Protein AF-A0A0N8PQB4-F1 (afdb_monomer_lite)

Radius of gyration: 30.25 Å; chains: 1; bounding box: 67×31×84 Å

Sequence (189 aa):
NDGYWRLDDNVPVALFSSLNAKTYTRSPFTLPADAFDALPLGAHTLSFGANDANGNAWVQTWKFRKLNTGSGAVPIAFDRRKIFDATTPGGANFKHPTTLQVGPDGKLYAGQQDFFGKGGYIHVLTLDDKHSVTNVQVLNTIFNTPNVNTDGTAAPTVKGRHLIGLDFDPASTPQRPIMWVVHSDPRFC

Secondary structure (DSSP, 8-state):
-EEEEEETTSPPEES-S----S----PPP---HHHHHTSPSEEEEEEEEEE-TTS-EEEEEEEEEE--TT-S-------------TTSTT-TT--SEEEEEE-TTS-EEEEE--TTS----EEEEEE-TT--EEEEEEE-HHHH--EE-TTS-EETT---PPEEEEEE-TT-BTTB--EEEEE--TT--

pLDDT: mean 87.06, std 11.8, range [52.09, 98.12]

Organism: NCBI:txid186479

Structure (mmCIF, N/CA/C/O backbone):
data_AF-A0A0N8PQB4-F1
#
_entry.id   AF-A0A0N8PQB4-F1
#
loop_
_atom_site.group_PDB
_atom_site.id
_atom_site.type_symbol
_atom_site.label_atom_id
_atom_site.label_alt_id
_atom_site.label_comp_id
_atom_site.label_asym_id
_atom_site.label_entity_id
_atom_site.label_seq_id
_atom_site.pdbx_PDB_ins_code
_atom_site.Cartn_x
_atom_site.Cartn_y
_atom_site.Cartn_z
_atom_site.occupancy
_atom_site.B_iso_or_equiv
_atom_site.auth_seq_id
_atom_site.auth_comp_id
_atom_site.auth_asym_id
_atom_site.auth_atom_id
_atom_site.pdbx_PDB_model_num
ATOM 1 N N . ASN A 1 1 ? 42.027 4.863 -38.779 1.00 59.62 1 ASN A N 1
ATOM 2 C CA . ASN A 1 1 ? 40.805 5.682 -38.636 1.00 59.62 1 ASN A CA 1
ATOM 3 C C . ASN A 1 1 ? 39.688 4.722 -38.368 1.00 59.62 1 ASN A C 1
ATOM 5 O O . ASN A 1 1 ? 39.169 4.117 -39.305 1.00 59.62 1 ASN A O 1
ATOM 9 N N . ASP A 1 2 ? 39.399 4.517 -37.094 1.00 73.19 2 ASP A N 1
ATOM 10 C CA . ASP A 1 2 ? 38.704 3.308 -36.684 1.00 73.19 2 ASP A CA 1
ATOM 11 C C . ASP A 1 2 ? 37.408 3.737 -36.008 1.00 73.19 2 ASP A C 1
ATOM 13 O O . ASP A 1 2 ? 37.403 4.434 -34.990 1.00 73.19 2 ASP A O 1
ATOM 17 N N .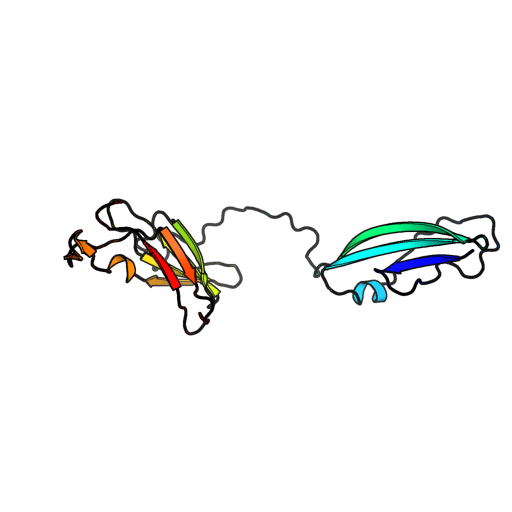 GLY A 1 3 ? 36.298 3.389 -36.659 1.00 84.88 3 GLY A N 1
ATOM 18 C CA . GLY A 1 3 ? 34.975 3.509 -36.070 1.00 84.88 3 GLY A CA 1
ATOM 19 C C . GLY A 1 3 ? 34.794 2.430 -35.010 1.00 84.88 3 GLY A C 1
ATOM 20 O O . GLY A 1 3 ? 35.243 1.299 -35.197 1.00 84.88 3 GLY A O 1
ATOM 21 N N . TYR A 1 4 ? 34.116 2.758 -33.919 1.00 87.88 4 TYR A N 1
ATOM 22 C CA . TYR A 1 4 ? 33.833 1.839 -32.825 1.00 87.88 4 TYR A CA 1
ATOM 23 C C . TYR A 1 4 ? 32.409 2.003 -32.301 1.00 87.88 4 TYR A C 1
ATOM 25 O O . TYR A 1 4 ? 31.775 3.044 -32.483 1.00 87.88 4 TYR A O 1
ATOM 33 N N . TRP A 1 5 ? 31.931 0.978 -31.603 1.00 91.88 5 TRP A N 1
ATOM 34 C CA . TRP A 1 5 ? 30.740 1.040 -30.768 1.00 91.88 5 TRP A CA 1
ATOM 35 C C . TRP A 1 5 ? 31.058 0.554 -29.354 1.00 91.88 5 TRP A C 1
ATOM 37 O O . TRP A 1 5 ? 32.028 -0.173 -29.139 1.00 91.88 5 TRP A O 1
ATOM 47 N N . ARG A 1 6 ? 30.257 0.968 -28.375 1.00 92.25 6 ARG A N 1
ATOM 48 C CA . ARG A 1 6 ? 30.312 0.447 -27.006 1.00 92.25 6 ARG A CA 1
ATOM 49 C C . ARG A 1 6 ? 28.971 0.595 -26.305 1.00 92.25 6 ARG A C 1
ATOM 51 O O . ARG A 1 6 ? 28.197 1.497 -26.626 1.00 92.25 6 ARG A O 1
ATOM 58 N N . LEU A 1 7 ? 28.736 -0.280 -25.337 1.00 94.38 7 LEU A N 1
ATOM 59 C CA . LEU A 1 7 ? 27.680 -0.125 -24.344 1.00 94.38 7 LEU A CA 1
ATOM 60 C C . LEU A 1 7 ? 28.289 0.456 -23.073 1.00 94.38 7 LEU A C 1
ATOM 62 O O . LEU A 1 7 ? 29.346 -0.008 -22.645 1.00 94.38 7 LEU A O 1
ATOM 66 N N . ASP A 1 8 ? 27.632 1.450 -22.487 1.00 92.94 8 ASP A N 1
ATOM 67 C CA . ASP A 1 8 ? 28.133 2.180 -21.325 1.00 92.94 8 ASP A CA 1
ATOM 68 C C . ASP A 1 8 ? 29.571 2.691 -21.570 1.00 92.94 8 ASP A C 1
ATOM 70 O O . ASP A 1 8 ? 29.919 3.111 -22.682 1.00 92.94 8 ASP A O 1
ATOM 74 N N . ASP A 1 9 ? 30.421 2.651 -20.547 1.00 89.50 9 ASP A N 1
ATOM 75 C CA . ASP A 1 9 ? 31.842 2.997 -20.650 1.00 89.50 9 ASP A CA 1
ATOM 76 C C . ASP A 1 9 ? 32.740 1.758 -20.822 1.00 89.50 9 ASP A C 1
ATOM 78 O O . ASP A 1 9 ? 33.924 1.781 -20.483 1.00 89.50 9 ASP A O 1
ATOM 82 N N . ASN A 1 10 ? 32.192 0.669 -21.377 1.00 90.00 10 ASN A N 1
ATOM 83 C CA . ASN A 1 10 ? 32.965 -0.538 -21.669 1.00 90.00 10 ASN A CA 1
ATOM 84 C C . ASN A 1 10 ? 34.013 -0.304 -22.769 1.00 90.00 10 ASN A C 1
ATOM 86 O O . ASN A 1 10 ? 33.981 0.680 -23.518 1.00 90.00 10 ASN A O 1
ATOM 90 N N . VAL A 1 11 ? 34.944 -1.257 -22.884 1.00 89.44 11 VAL A N 1
ATOM 91 C CA . VAL A 1 11 ? 35.995 -1.246 -23.909 1.00 89.44 11 VAL A CA 1
ATOM 92 C C . VAL A 1 11 ? 35.362 -1.145 -25.308 1.00 89.44 11 VAL A C 1
ATOM 94 O O . VAL A 1 11 ? 34.513 -1.973 -25.645 1.00 89.44 11 VAL A O 1
ATOM 97 N N . PRO A 1 12 ? 35.755 -0.152 -26.131 1.00 88.31 12 PRO A N 1
ATOM 98 C CA . PRO A 1 12 ? 35.253 -0.002 -27.491 1.00 88.31 12 PRO A CA 1
ATOM 99 C C . PRO A 1 12 ? 35.498 -1.227 -28.371 1.00 88.31 12 PRO A C 1
ATOM 101 O O . PRO A 1 12 ? 36.602 -1.767 -28.408 1.00 88.31 12 PRO A O 1
ATOM 104 N N . VAL A 1 13 ? 34.483 -1.611 -29.141 1.00 88.56 13 VAL A N 1
ATOM 105 C CA . VAL A 1 13 ? 34.553 -2.681 -30.138 1.00 88.56 13 VAL A CA 1
ATOM 106 C C . VAL A 1 13 ? 34.622 -2.053 -31.526 1.00 88.56 13 VAL A C 1
ATOM 108 O O . VAL A 1 13 ? 33.794 -1.210 -31.876 1.00 88.56 13 VAL A O 1
ATOM 111 N N . ALA A 1 14 ? 35.608 -2.453 -32.329 1.00 85.69 14 ALA A N 1
ATOM 112 C CA . ALA A 1 14 ? 35.785 -1.925 -33.679 1.00 85.69 14 ALA A CA 1
ATOM 113 C C . ALA A 1 14 ? 34.571 -2.256 -34.569 1.00 85.69 14 ALA A C 1
ATOM 115 O O . ALA A 1 14 ? 34.134 -3.402 -34.643 1.00 85.69 14 ALA A O 1
ATOM 116 N N . LEU A 1 15 ? 34.038 -1.247 -35.263 1.00 77.69 15 LEU A N 1
ATOM 117 C CA . LEU A 1 15 ? 32.972 -1.412 -36.260 1.00 77.69 15 LEU A CA 1
ATOM 118 C C . LEU A 1 15 ? 33.518 -1.926 -37.591 1.00 77.69 15 LEU A C 1
ATOM 120 O O . LEU A 1 15 ? 32.834 -2.659 -38.300 1.00 77.69 15 LEU A O 1
ATOM 124 N N . PHE A 1 16 ? 34.743 -1.529 -37.932 1.00 72.06 16 PHE A N 1
ATOM 125 C CA . PHE A 1 16 ? 35.412 -1.897 -39.173 1.00 72.06 16 PHE A CA 1
ATOM 126 C C . PHE A 1 16 ? 36.895 -2.129 -38.890 1.00 72.06 16 PHE A C 1
ATOM 128 O O . PHE A 1 16 ? 37.524 -1.327 -38.203 1.00 72.06 16 PHE A O 1
ATOM 135 N N . SER A 1 17 ? 37.470 -3.190 -39.452 1.00 57.69 17 SER A N 1
ATOM 136 C CA . SER A 1 17 ? 38.920 -3.380 -39.514 1.00 57.69 17 SER A CA 1
ATOM 137 C C . SER A 1 17 ? 39.439 -2.835 -40.847 1.00 57.69 17 SER A C 1
ATOM 139 O O . SER A 1 17 ? 38.934 -3.224 -41.901 1.00 57.69 17 SER A O 1
ATOM 141 N N . SER A 1 18 ? 40.447 -1.955 -40.818 1.00 54.59 18 SER A N 1
ATOM 142 C CA . SER A 1 18 ? 41.148 -1.407 -42.000 1.00 54.59 18 SER A CA 1
ATOM 143 C C . SER A 1 18 ? 40.253 -0.694 -43.033 1.00 54.59 18 SER A C 1
ATOM 145 O O . SER A 1 18 ? 39.960 -1.214 -44.111 1.00 54.59 18 SER A O 1
ATOM 147 N N . LEU A 1 19 ? 39.831 0.536 -42.724 1.00 55.50 19 LEU A N 1
ATOM 148 C CA . LEU A 1 19 ? 39.027 1.360 -43.631 1.00 55.50 19 LEU A CA 1
ATOM 149 C C . LEU A 1 19 ? 39.897 1.974 -44.753 1.00 55.50 19 LEU A C 1
ATOM 151 O O . LEU A 1 19 ? 40.411 3.079 -44.613 1.00 55.50 19 LEU A O 1
ATOM 155 N N . ASN A 1 20 ? 40.055 1.271 -45.880 1.00 54.66 20 ASN A N 1
ATOM 156 C CA . ASN A 1 20 ? 40.788 1.787 -47.053 1.00 54.66 20 ASN A CA 1
ATOM 157 C C . ASN A 1 20 ? 39.877 2.389 -48.145 1.00 54.66 20 ASN A C 1
ATOM 159 O O . ASN A 1 20 ? 40.371 2.916 -49.140 1.00 54.66 20 ASN A O 1
ATOM 163 N N . ALA A 1 21 ? 38.550 2.313 -47.997 1.00 52.09 21 ALA A N 1
ATOM 164 C CA . ALA A 1 21 ? 37.605 2.728 -49.033 1.00 52.09 21 ALA A CA 1
ATOM 165 C C . ALA A 1 21 ? 36.951 4.086 -48.724 1.00 52.09 21 ALA A C 1
ATOM 167 O O . ALA A 1 21 ? 36.384 4.290 -47.654 1.00 52.09 21 ALA A O 1
ATOM 168 N N . LYS A 1 22 ? 36.954 4.991 -49.715 1.00 52.62 22 LYS A N 1
ATOM 169 C CA . LYS A 1 22 ? 36.237 6.285 -49.708 1.00 52.62 22 LYS A CA 1
ATOM 170 C C . LYS A 1 22 ? 34.709 6.152 -49.861 1.00 52.62 22 LYS A C 1
ATOM 172 O O . LYS A 1 22 ? 34.033 7.157 -50.068 1.00 52.62 22 LYS A O 1
ATOM 177 N N . THR A 1 23 ? 34.152 4.943 -49.798 1.00 54.41 23 THR A N 1
ATOM 178 C CA . THR A 1 23 ? 32.739 4.689 -50.107 1.00 54.41 23 THR A CA 1
ATOM 179 C C . THR A 1 23 ? 32.098 3.865 -49.000 1.00 54.41 23 THR A C 1
ATOM 181 O O . THR A 1 23 ? 32.516 2.744 -48.721 1.00 54.41 23 THR A O 1
ATOM 184 N N . TYR A 1 24 ? 31.074 4.437 -48.369 1.00 56.91 24 TYR A N 1
ATOM 185 C CA . TYR A 1 24 ? 30.286 3.790 -47.327 1.00 56.91 24 TYR A CA 1
ATOM 186 C C . TYR A 1 24 ? 29.034 3.167 -47.949 1.00 56.91 24 TYR A C 1
ATOM 188 O O . TYR A 1 24 ? 28.228 3.870 -48.559 1.00 56.91 24 TYR A O 1
ATOM 196 N N . THR A 1 25 ? 28.853 1.857 -47.781 1.00 57.91 25 THR A N 1
ATOM 197 C CA . THR A 1 25 ? 27.575 1.204 -48.091 1.00 57.91 25 THR A CA 1
ATOM 198 C C . THR A 1 25 ? 26.725 1.243 -46.829 1.00 57.91 25 THR A C 1
ATOM 200 O O . THR A 1 25 ? 27.151 0.753 -45.784 1.00 57.91 25 THR A O 1
ATOM 203 N N . ARG A 1 26 ? 25.534 1.847 -46.903 1.00 59.91 26 ARG A N 1
ATOM 204 C CA . ARG A 1 26 ? 24.617 1.973 -45.764 1.00 59.91 26 ARG A CA 1
ATOM 205 C C . ARG A 1 26 ? 24.031 0.608 -45.397 1.00 59.91 26 ARG A C 1
ATOM 207 O O . ARG A 1 26 ? 22.938 0.268 -45.837 1.00 59.91 26 ARG A O 1
ATOM 214 N N . SER A 1 27 ? 24.750 -0.152 -44.578 1.00 67.50 27 SER A N 1
ATOM 215 C CA . SER A 1 27 ? 24.223 -1.340 -43.908 1.00 67.50 27 SER A CA 1
ATOM 216 C C . SER A 1 27 ? 23.762 -0.965 -42.498 1.00 67.50 27 SER A C 1
ATOM 218 O O . SER A 1 27 ? 24.491 -0.254 -41.803 1.00 67.50 27 SER A O 1
ATOM 220 N N . PRO A 1 28 ? 22.578 -1.413 -42.045 1.00 70.69 28 PRO A N 1
ATOM 221 C CA . PRO A 1 28 ? 22.200 -1.260 -40.648 1.00 70.69 28 PRO A CA 1
ATOM 222 C C . PRO A 1 28 ? 23.188 -2.028 -39.760 1.00 70.69 28 PRO A C 1
ATOM 224 O O . PRO A 1 28 ? 23.494 -3.194 -40.012 1.00 70.69 28 PRO A O 1
ATOM 227 N N . PHE A 1 29 ? 23.698 -1.366 -38.722 1.00 76.69 29 PHE A N 1
ATOM 228 C CA . PHE A 1 29 ? 24.406 -2.035 -37.636 1.00 76.69 29 PHE A CA 1
ATOM 229 C C . PHE A 1 29 ? 23.389 -2.776 -36.762 1.00 76.69 29 PHE A C 1
ATOM 231 O O . PHE A 1 29 ? 22.355 -2.208 -36.407 1.00 76.69 29 PHE A O 1
ATOM 238 N N . THR A 1 30 ? 23.694 -4.022 -36.403 1.00 81.19 30 THR A N 1
ATOM 239 C CA . THR A 1 30 ? 22.898 -4.809 -35.453 1.00 81.19 30 THR A CA 1
ATOM 240 C C . THR A 1 30 ? 23.732 -5.042 -34.202 1.00 81.19 30 THR A C 1
ATOM 242 O O . THR A 1 30 ? 24.832 -5.582 -34.291 1.00 81.19 30 THR A O 1
ATOM 245 N N . LEU A 1 31 ? 23.210 -4.628 -33.047 1.00 83.38 31 LEU A N 1
ATOM 246 C CA . LEU A 1 31 ? 23.822 -4.924 -31.755 1.00 83.38 31 LEU A CA 1
ATOM 247 C C . LEU A 1 31 ? 23.768 -6.446 -31.511 1.00 83.38 31 LEU A C 1
ATOM 249 O O . LEU A 1 31 ? 22.678 -7.012 -31.635 1.00 83.38 31 LEU A O 1
ATOM 253 N N . PRO A 1 32 ? 24.887 -7.109 -31.167 1.00 88.56 32 PRO A N 1
ATOM 254 C CA . PRO A 1 32 ? 24.872 -8.528 -30.822 1.00 88.56 32 PRO A CA 1
ATOM 255 C C . PRO A 1 32 ? 23.896 -8.826 -29.672 1.00 88.56 32 PRO A C 1
ATOM 257 O O . PRO A 1 32 ? 23.844 -8.089 -28.683 1.00 88.56 32 PRO A O 1
ATOM 260 N N . ALA A 1 33 ? 23.089 -9.881 -29.822 1.00 84.62 33 ALA A N 1
ATOM 261 C CA . ALA A 1 33 ? 22.033 -10.220 -28.865 1.00 84.62 33 ALA A CA 1
ATOM 262 C C . ALA A 1 33 ? 22.600 -10.556 -27.479 1.00 84.62 33 ALA A C 1
ATOM 264 O O . ALA A 1 33 ? 22.096 -10.074 -26.472 1.00 84.62 33 ALA A O 1
ATOM 265 N N . ASP A 1 34 ? 23.711 -11.286 -27.440 1.00 88.38 34 ASP A N 1
ATOM 266 C CA . ASP A 1 34 ? 24.474 -11.607 -26.234 1.00 88.38 34 ASP A CA 1
ATOM 267 C C . ASP A 1 34 ? 24.960 -10.354 -25.489 1.00 88.38 34 ASP A C 1
ATOM 269 O O . ASP A 1 34 ? 24.846 -10.279 -24.265 1.00 88.38 34 ASP A O 1
ATOM 273 N N . ALA A 1 35 ? 25.432 -9.337 -26.215 1.00 89.31 35 ALA A N 1
ATOM 274 C CA . ALA A 1 35 ? 25.856 -8.069 -25.624 1.00 89.31 35 ALA A CA 1
ATOM 275 C C . ALA A 1 35 ? 24.684 -7.308 -24.980 1.00 89.31 35 ALA A C 1
ATOM 277 O O . ALA A 1 35 ? 24.850 -6.701 -23.922 1.00 89.31 35 ALA A O 1
ATOM 278 N N . PHE A 1 36 ? 23.493 -7.349 -25.586 1.00 86.94 36 PHE A N 1
ATOM 279 C CA . PHE A 1 36 ? 22.285 -6.761 -25.001 1.00 86.94 36 PHE A CA 1
ATOM 280 C C . PHE A 1 36 ? 21.766 -7.582 -23.810 1.00 86.94 36 PHE A C 1
ATOM 282 O O . PHE A 1 36 ? 21.396 -7.026 -22.770 1.00 86.94 36 PHE A O 1
ATOM 289 N N . ASP A 1 37 ? 21.764 -8.908 -23.930 1.00 86.69 37 ASP A N 1
ATOM 290 C CA . ASP A 1 37 ? 21.253 -9.839 -22.924 1.00 86.69 37 ASP A CA 1
ATOM 291 C C . ASP A 1 37 ? 22.105 -9.853 -21.652 1.00 86.69 37 ASP A C 1
ATOM 293 O O . ASP A 1 37 ? 21.550 -9.976 -20.559 1.00 86.69 37 ASP A O 1
ATOM 297 N N . ALA A 1 38 ? 23.410 -9.603 -21.765 1.00 90.25 38 ALA A N 1
ATOM 298 C CA . ALA A 1 38 ? 24.322 -9.495 -20.629 1.00 90.25 38 ALA A CA 1
ATOM 299 C C . ALA A 1 38 ? 24.112 -8.239 -19.756 1.00 90.25 38 ALA A C 1
ATOM 301 O O . ALA A 1 38 ? 24.582 -8.206 -18.618 1.00 90.25 38 ALA A O 1
ATOM 302 N N . LEU A 1 39 ? 23.419 -7.202 -20.245 1.00 91.38 39 LEU A N 1
ATOM 303 C CA . LEU A 1 39 ? 23.189 -5.983 -19.460 1.00 91.38 39 LEU A CA 1
ATOM 304 C C . LEU A 1 39 ? 22.244 -6.238 -18.267 1.00 91.38 39 LEU A C 1
ATOM 306 O O . LEU A 1 39 ? 21.239 -6.939 -18.429 1.00 91.38 39 LEU A O 1
ATOM 310 N N . PRO A 1 40 ? 22.484 -5.639 -17.087 1.00 91.75 40 PRO A N 1
ATOM 311 C CA . PRO A 1 40 ? 21.496 -5.629 -16.012 1.00 91.75 40 PRO A CA 1
ATOM 312 C C . PRO A 1 40 ? 20.242 -4.826 -16.408 1.00 91.75 40 PRO A C 1
ATOM 314 O O . PRO A 1 40 ? 20.212 -4.128 -17.418 1.00 91.75 40 PRO A O 1
ATOM 317 N N . LEU A 1 41 ? 19.169 -4.923 -15.620 1.00 88.44 41 LEU A N 1
ATOM 318 C CA . LEU A 1 41 ? 18.024 -4.019 -15.777 1.00 88.44 41 LEU A CA 1
ATOM 319 C C . LEU A 1 41 ? 18.429 -2.604 -15.357 1.00 88.44 41 LEU A C 1
ATOM 321 O O . LEU A 1 41 ? 19.099 -2.432 -14.339 1.00 88.44 41 LEU A O 1
ATOM 325 N N . GLY A 1 42 ? 17.965 -1.588 -16.082 1.00 88.12 42 GLY A N 1
ATOM 326 C CA . GLY A 1 42 ? 18.267 -0.202 -15.738 1.00 88.12 42 GLY A CA 1
ATOM 327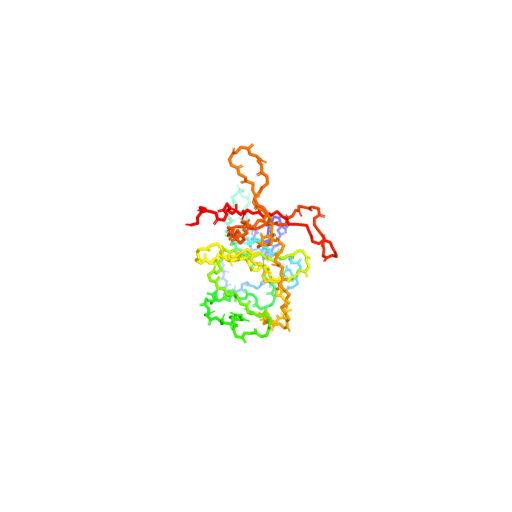 C C . GLY A 1 42 ? 18.624 0.665 -16.931 1.00 88.12 42 GLY A C 1
ATOM 328 O O . GLY A 1 42 ? 18.250 0.374 -18.063 1.00 88.12 42 GLY A O 1
ATOM 329 N N . ALA A 1 43 ? 19.263 1.799 -16.652 1.00 92.25 43 ALA A N 1
ATOM 330 C CA . ALA A 1 43 ? 19.669 2.768 -17.662 1.00 92.25 43 ALA A CA 1
ATOM 331 C C . ALA A 1 43 ? 21.056 2.437 -18.208 1.00 92.25 43 ALA A C 1
ATOM 333 O O . ALA A 1 43 ? 21.969 2.183 -17.432 1.00 92.25 43 ALA A O 1
ATOM 334 N N . HIS A 1 44 ? 21.185 2.519 -19.528 1.00 94.81 44 HIS A N 1
ATOM 335 C CA . HIS A 1 44 ? 22.401 2.222 -20.269 1.00 94.81 44 HIS A CA 1
ATOM 336 C C . HIS A 1 44 ? 22.619 3.242 -21.382 1.00 94.81 44 HIS A C 1
ATOM 338 O O . HIS A 1 44 ? 21.694 3.959 -21.795 1.00 94.81 44 HIS A O 1
ATOM 344 N N . THR A 1 45 ? 23.838 3.286 -21.902 1.00 95.81 45 THR A N 1
ATOM 345 C CA . THR A 1 45 ? 24.170 4.026 -23.115 1.00 95.81 45 THR A CA 1
ATOM 346 C C . THR A 1 45 ? 24.659 3.105 -24.219 1.00 95.81 45 THR A C 1
ATOM 348 O O . THR A 1 45 ? 25.305 2.093 -23.982 1.00 95.81 45 THR A O 1
ATOM 351 N N . LEU A 1 46 ? 24.338 3.463 -25.458 1.00 94.31 46 LEU A N 1
ATOM 352 C CA . LEU A 1 46 ? 24.958 2.922 -26.658 1.00 94.31 46 LEU A CA 1
ATOM 353 C C . LEU A 1 46 ? 25.680 4.074 -27.344 1.00 94.31 46 LEU A C 1
ATOM 355 O O . LEU A 1 46 ? 25.047 5.062 -27.726 1.00 94.31 46 LEU A O 1
ATOM 359 N N . SER A 1 47 ? 26.992 3.953 -27.491 1.00 93.81 47 SER A N 1
ATOM 360 C CA . SER A 1 47 ? 27.830 4.972 -28.111 1.00 93.81 47 SER A CA 1
ATOM 361 C C . SER A 1 47 ? 28.462 4.443 -29.384 1.00 93.81 47 SER A C 1
ATOM 363 O O . SER A 1 47 ? 28.952 3.317 -29.417 1.00 93.81 47 SER A O 1
ATOM 365 N N . PHE A 1 48 ? 28.492 5.285 -30.408 1.00 91.12 48 PHE A N 1
ATOM 366 C CA . PHE A 1 48 ? 29.268 5.082 -31.623 1.00 91.12 48 PHE A CA 1
ATOM 367 C C . PHE A 1 48 ? 30.263 6.217 -31.729 1.00 91.12 48 PHE A C 1
ATOM 369 O O . PHE A 1 48 ? 29.902 7.369 -31.496 1.00 91.12 48 PHE A O 1
ATOM 376 N N . GLY A 1 49 ? 31.497 5.909 -32.092 1.00 89.12 49 GLY A N 1
ATOM 377 C CA . GLY A 1 49 ? 32.503 6.934 -32.283 1.00 89.12 49 GLY A CA 1
ATOM 378 C C . GLY A 1 49 ? 33.489 6.599 -33.380 1.00 89.12 49 GLY A C 1
ATOM 379 O O . GLY A 1 49 ? 33.510 5.492 -33.912 1.00 89.12 49 GLY A O 1
ATOM 380 N N . ALA A 1 50 ? 34.292 7.589 -33.737 1.00 87.19 50 ALA A N 1
ATOM 381 C CA . ALA A 1 50 ? 35.384 7.448 -34.680 1.00 87.19 50 ALA A CA 1
ATOM 382 C C . ALA A 1 50 ? 36.547 8.327 -34.233 1.00 87.19 50 ALA A C 1
ATOM 384 O O . ALA A 1 50 ? 36.333 9.469 -33.823 1.00 87.19 50 ALA A O 1
ATOM 385 N N . ASN A 1 51 ? 37.757 7.787 -34.356 1.00 85.12 51 ASN A N 1
ATOM 386 C CA . ASN A 1 51 ? 38.999 8.509 -34.109 1.00 85.12 51 ASN A CA 1
ATOM 387 C C . ASN A 1 51 ? 39.819 8.567 -35.402 1.00 85.12 51 ASN A C 1
ATOM 389 O O . ASN A 1 51 ? 39.879 7.575 -36.146 1.00 85.12 51 ASN A O 1
ATOM 393 N N . ASP A 1 52 ? 40.472 9.699 -35.656 1.00 81.19 52 ASP A N 1
ATOM 394 C CA . ASP A 1 52 ? 41.455 9.824 -36.730 1.00 81.19 52 ASP A CA 1
ATOM 395 C C . ASP A 1 52 ? 42.906 9.814 -36.219 1.00 81.19 52 ASP A C 1
ATOM 397 O O . ASP A 1 52 ? 43.178 9.955 -35.026 1.00 81.19 52 ASP A O 1
ATOM 401 N N . ALA A 1 53 ? 43.857 9.615 -37.134 1.00 81.75 53 ALA A N 1
ATOM 402 C CA . ALA A 1 53 ? 45.288 9.600 -36.815 1.00 81.75 53 ALA A CA 1
ATOM 403 C C . ALA A 1 53 ? 45.844 10.966 -36.362 1.00 81.75 53 ALA A C 1
ATOM 405 O O . ALA A 1 53 ? 46.959 11.029 -35.853 1.00 81.75 53 ALA A O 1
ATOM 406 N N . ASN A 1 54 ? 45.076 12.045 -36.539 1.00 85.00 54 ASN A N 1
ATOM 407 C CA . ASN A 1 54 ? 45.447 13.399 -36.138 1.00 85.00 54 ASN A CA 1
ATOM 408 C C . ASN A 1 54 ? 44.917 13.751 -34.736 1.00 85.00 54 ASN A C 1
ATOM 410 O O . ASN A 1 54 ? 45.096 14.879 -34.284 1.00 85.00 54 ASN A O 1
ATOM 414 N N . GLY A 1 55 ? 44.272 12.801 -34.048 1.00 83.44 55 GLY A N 1
ATOM 415 C CA . GLY A 1 55 ? 43.739 12.981 -32.700 1.00 83.44 55 GLY A CA 1
ATOM 416 C C . GLY A 1 55 ? 42.332 13.580 -32.645 1.00 83.44 55 GLY A C 1
ATOM 417 O O . GLY A 1 55 ? 41.857 13.887 -31.553 1.00 83.44 55 GLY A O 1
ATOM 418 N N . ASN A 1 56 ? 41.641 13.732 -33.778 1.00 86.00 56 ASN A N 1
ATOM 419 C CA . ASN A 1 56 ? 40.241 14.146 -33.776 1.00 86.00 56 ASN A CA 1
ATOM 420 C C . ASN A 1 56 ? 39.339 12.965 -33.408 1.00 86.00 56 ASN A C 1
ATOM 422 O O . ASN A 1 56 ? 39.556 11.835 -33.855 1.00 86.00 56 ASN A O 1
ATOM 426 N N . ALA A 1 57 ? 38.287 13.251 -32.642 1.00 89.25 57 ALA A N 1
ATOM 427 C CA . ALA A 1 57 ? 37.299 12.267 -32.227 1.00 89.25 57 ALA A CA 1
ATOM 428 C C . ALA A 1 57 ? 35.874 12.802 -32.401 1.00 89.25 57 ALA A C 1
ATOM 430 O O . ALA A 1 57 ? 35.589 13.969 -32.127 1.00 89.25 57 ALA A O 1
ATOM 431 N N . TRP A 1 58 ? 34.964 11.925 -32.815 1.00 91.31 58 TRP A N 1
ATOM 432 C CA . TRP A 1 58 ? 33.523 12.169 -32.818 1.00 91.31 58 TRP A CA 1
ATOM 433 C C . TRP A 1 58 ? 32.814 11.021 -32.108 1.00 91.31 58 TRP A C 1
ATOM 435 O O . TRP A 1 58 ? 33.186 9.865 -32.307 1.00 91.31 58 TRP A O 1
ATOM 445 N N . VAL A 1 59 ? 31.800 11.332 -31.294 1.00 92.38 59 VAL A N 1
ATOM 446 C CA . VAL A 1 59 ? 30.992 10.340 -30.572 1.00 92.38 59 VAL A CA 1
ATOM 447 C C . VAL A 1 59 ? 29.526 10.757 -30.573 1.00 92.38 59 VAL A C 1
ATOM 449 O O . VAL A 1 59 ? 29.198 11.902 -30.262 1.00 92.38 59 VAL A O 1
ATOM 452 N N . GLN A 1 60 ? 28.639 9.810 -30.859 1.00 93.56 60 GLN A N 1
ATOM 453 C CA . GLN A 1 60 ? 27.201 9.931 -30.661 1.00 93.56 60 GLN A CA 1
ATOM 454 C C . GLN A 1 60 ? 26.729 8.887 -29.656 1.00 93.56 60 GLN A C 1
ATOM 456 O O . GLN A 1 60 ? 27.059 7.708 -29.774 1.00 93.56 60 GLN A O 1
ATOM 461 N N . THR A 1 61 ? 25.933 9.326 -28.682 1.00 94.81 61 THR A N 1
ATOM 462 C CA . THR A 1 61 ? 25.460 8.485 -27.581 1.00 94.81 61 THR A CA 1
ATOM 463 C C . THR A 1 61 ? 23.942 8.501 -27.508 1.00 94.81 61 THR A C 1
ATOM 465 O O . THR A 1 61 ? 23.324 9.562 -27.413 1.00 94.81 61 THR A O 1
ATOM 468 N N . TRP A 1 62 ? 23.348 7.314 -27.475 1.00 94.62 62 TRP A N 1
ATOM 469 C CA . TRP A 1 62 ? 21.934 7.099 -27.203 1.00 94.62 62 TRP A CA 1
ATOM 470 C C . TRP A 1 62 ? 21.757 6.527 -25.804 1.00 94.62 62 TRP A C 1
ATOM 472 O O . TRP A 1 62 ? 22.439 5.581 -25.424 1.00 94.62 62 TRP A O 1
ATOM 482 N N . LYS A 1 63 ? 20.822 7.090 -25.040 1.00 93.19 63 LYS A N 1
ATOM 483 C CA . LYS A 1 63 ? 20.404 6.533 -23.751 1.00 93.19 63 LYS A CA 1
ATOM 484 C C . LYS A 1 63 ? 19.237 5.587 -23.977 1.00 93.19 63 LYS A C 1
ATOM 486 O O . LYS A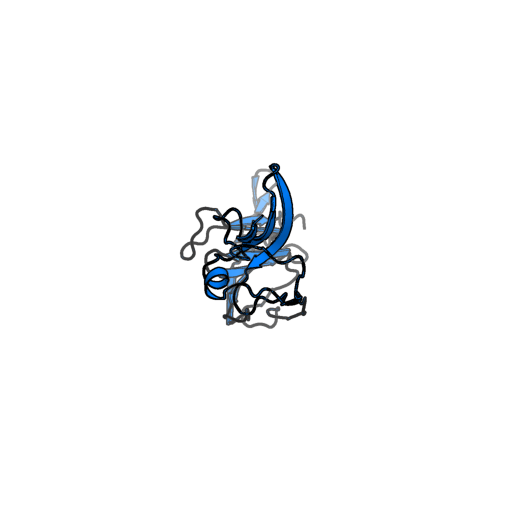 1 63 ? 18.289 5.943 -24.675 1.00 93.19 63 LYS A O 1
ATOM 491 N N . PHE A 1 64 ? 19.278 4.423 -23.350 1.00 90.06 64 PHE A N 1
ATOM 492 C CA . PHE A 1 64 ? 18.159 3.490 -23.332 1.00 90.06 64 PHE A CA 1
ATOM 493 C C . PHE A 1 64 ? 17.992 2.884 -21.940 1.00 90.06 64 PHE A C 1
ATOM 495 O O . PHE A 1 64 ? 18.840 3.046 -21.063 1.00 90.06 64 PHE A O 1
ATOM 502 N N . ARG A 1 65 ? 16.859 2.218 -21.715 1.00 87.62 65 ARG A N 1
ATOM 503 C CA . ARG A 1 65 ? 16.628 1.439 -20.501 1.00 87.62 65 ARG A CA 1
ATOM 504 C C . ARG A 1 65 ? 16.339 -0.005 -20.861 1.00 87.62 65 ARG A C 1
ATOM 506 O O . ARG A 1 65 ? 15.438 -0.254 -21.658 1.00 87.62 65 ARG A O 1
ATOM 513 N N . LYS A 1 66 ? 17.073 -0.939 -20.258 1.00 86.88 66 LYS A N 1
ATOM 514 C CA . LYS A 1 66 ? 16.734 -2.358 -20.304 1.00 86.88 66 LYS A CA 1
ATOM 515 C C . LYS A 1 66 ? 15.679 -2.635 -19.243 1.00 86.88 66 LYS A C 1
ATOM 517 O O . LYS A 1 66 ? 15.846 -2.281 -18.076 1.00 86.88 66 LYS A O 1
ATOM 522 N N . LEU A 1 67 ? 14.582 -3.239 -19.674 1.00 83.19 67 LEU A N 1
ATOM 523 C CA . LEU A 1 67 ? 13.442 -3.577 -18.835 1.00 83.19 67 LEU A CA 1
ATOM 524 C C . LEU A 1 67 ? 13.204 -5.092 -18.900 1.00 83.19 67 LEU A C 1
ATOM 526 O O . LEU A 1 67 ? 13.676 -5.751 -19.825 1.00 83.19 67 LEU A O 1
ATOM 530 N N . ASN A 1 68 ? 12.464 -5.643 -17.937 1.00 80.69 68 ASN A N 1
ATOM 531 C CA . ASN A 1 68 ? 12.057 -7.048 -17.986 1.00 80.69 68 ASN A CA 1
ATOM 532 C C . ASN A 1 68 ? 11.172 -7.318 -19.213 1.00 80.69 68 ASN A C 1
ATOM 534 O O . ASN A 1 68 ? 10.393 -6.448 -19.617 1.00 80.69 68 ASN A O 1
ATOM 538 N N . THR A 1 69 ? 11.240 -8.532 -19.768 1.00 67.19 69 THR A N 1
ATOM 539 C CA . THR A 1 69 ? 10.337 -9.001 -20.832 1.00 67.19 69 THR A CA 1
ATOM 540 C C . THR A 1 69 ? 8.883 -8.684 -20.464 1.00 67.19 69 THR A C 1
ATOM 542 O O . THR A 1 69 ? 8.425 -9.046 -19.384 1.00 67.19 69 THR A O 1
ATOM 545 N N . GLY A 1 70 ? 8.174 -7.954 -21.334 1.00 57.69 70 GLY A N 1
ATOM 546 C CA . GLY A 1 70 ? 6.807 -7.464 -21.086 1.00 57.69 70 GLY A CA 1
ATOM 547 C C . GLY A 1 70 ? 6.696 -6.027 -20.553 1.00 57.69 70 GLY A C 1
ATOM 548 O O . GLY A 1 70 ? 5.593 -5.506 -20.450 1.00 57.69 70 GLY A O 1
ATOM 549 N N . SER A 1 71 ? 7.810 -5.343 -20.282 1.00 55.41 71 SER A N 1
ATOM 550 C CA . SER A 1 71 ? 7.822 -3.947 -19.807 1.00 55.41 71 SER A CA 1
ATOM 551 C C . SER A 1 71 ? 7.887 -2.909 -20.938 1.00 55.41 71 SER A C 1
ATOM 553 O O . SER A 1 71 ? 8.310 -1.776 -20.709 1.00 55.41 71 SER A O 1
ATOM 555 N N . GLY A 1 72 ? 7.522 -3.265 -22.174 1.00 57.25 72 GLY A N 1
ATOM 556 C CA . GLY A 1 72 ? 7.358 -2.266 -23.231 1.00 57.25 72 GLY A CA 1
ATOM 557 C C . GLY A 1 72 ? 6.291 -1.287 -22.771 1.00 57.25 72 GLY A C 1
ATOM 558 O O . GLY A 1 72 ? 5.173 -1.742 -22.582 1.00 57.25 72 GLY A O 1
ATOM 559 N N . ALA A 1 73 ? 6.684 -0.029 -22.506 1.00 58.44 73 ALA A N 1
ATOM 560 C CA . ALA A 1 73 ? 5.893 1.059 -21.921 1.00 58.44 73 ALA A CA 1
ATOM 561 C C . ALA A 1 73 ? 4.404 0.714 -21.788 1.00 58.44 73 ALA A C 1
ATOM 563 O O . ALA A 1 73 ? 3.600 1.096 -22.637 1.00 58.44 73 ALA A O 1
ATOM 564 N N . VAL A 1 74 ? 4.053 -0.068 -20.760 1.00 59.12 74 VAL A N 1
ATOM 565 C CA . VAL A 1 74 ? 2.656 -0.404 -20.507 1.00 59.12 74 VAL A CA 1
ATOM 566 C C . VAL A 1 74 ? 2.031 0.932 -20.140 1.00 59.12 74 VAL A C 1
ATOM 568 O O . VAL A 1 74 ? 2.513 1.559 -19.188 1.00 59.12 74 VAL A O 1
ATOM 571 N N . PRO A 1 75 ? 1.044 1.431 -20.903 1.00 67.81 75 PRO A N 1
ATOM 572 C CA . PRO A 1 75 ? 0.359 2.648 -20.518 1.00 67.81 75 PRO A CA 1
ATOM 573 C C . PRO A 1 75 ? -0.125 2.458 -19.085 1.00 67.81 75 PRO A C 1
ATOM 575 O O . PRO A 1 75 ? -0.800 1.470 -18.793 1.00 67.81 75 PRO A O 1
ATOM 578 N N . ILE A 1 76 ? 0.264 3.354 -18.176 1.00 74.19 76 ILE A N 1
ATOM 579 C CA . ILE A 1 76 ? -0.298 3.338 -16.828 1.00 74.19 76 ILE A CA 1
ATOM 580 C C . ILE A 1 76 ? -1.787 3.631 -17.003 1.00 74.19 76 ILE A C 1
ATOM 582 O O . ILE A 1 76 ? -2.172 4.756 -17.324 1.00 74.19 76 ILE A O 1
ATOM 586 N N . ALA A 1 77 ? -2.607 2.596 -16.860 1.00 78.94 77 ALA A N 1
ATOM 587 C CA . ALA A 1 77 ? -4.050 2.702 -16.916 1.00 78.94 77 ALA A CA 1
ATOM 588 C C . ALA A 1 77 ? -4.577 2.925 -15.498 1.00 78.94 77 ALA A C 1
ATOM 590 O O . ALA A 1 77 ? -4.291 2.154 -14.581 1.00 78.94 77 ALA A O 1
ATOM 591 N N . PHE A 1 78 ? -5.358 3.986 -15.320 1.00 82.69 78 PHE A N 1
ATOM 592 C CA . PHE A 1 78 ? -6.068 4.262 -14.074 1.00 82.69 78 PHE A CA 1
ATOM 593 C C . PHE A 1 78 ? -7.504 3.757 -14.188 1.00 82.69 78 PHE A C 1
ATOM 595 O O . PHE A 1 78 ? -8.463 4.530 -14.157 1.00 82.69 78 PHE A O 1
ATOM 602 N N . ASP A 1 79 ? -7.651 2.445 -14.353 1.00 86.69 79 ASP A N 1
ATOM 603 C CA . ASP A 1 79 ? -8.969 1.832 -14.410 1.00 86.69 79 ASP A CA 1
ATOM 604 C C . ASP A 1 79 ? -9.577 1.776 -13.011 1.00 86.69 79 ASP A C 1
ATOM 606 O O . ASP A 1 79 ? -9.009 1.228 -12.060 1.00 86.69 79 ASP A O 1
ATOM 610 N N . ARG A 1 80 ? -10.781 2.338 -12.872 1.00 88.81 80 ARG A N 1
ATOM 611 C CA . ARG A 1 80 ? -11.519 2.257 -11.614 1.00 88.81 80 ARG A CA 1
ATOM 612 C C . ARG A 1 80 ? -11.986 0.822 -11.399 1.00 88.81 80 ARG A C 1
ATOM 614 O O . ARG A 1 80 ? -12.961 0.384 -12.007 1.00 88.81 80 ARG A O 1
ATOM 621 N N . ARG A 1 81 ? -11.366 0.134 -10.445 1.00 90.81 81 ARG A N 1
ATOM 622 C CA . ARG A 1 81 ? -11.805 -1.177 -9.965 1.00 90.81 81 ARG A CA 1
ATOM 623 C C . ARG A 1 81 ? -12.239 -1.099 -8.508 1.00 90.81 81 ARG A C 1
ATOM 625 O O . ARG A 1 81 ? -11.457 -0.729 -7.639 1.00 90.81 81 ARG A O 1
ATOM 632 N N . LYS A 1 82 ? -13.479 -1.501 -8.229 1.00 91.69 82 LYS A N 1
ATOM 633 C CA . LYS A 1 82 ? -13.952 -1.682 -6.855 1.00 91.69 82 LYS A CA 1
ATOM 634 C C . LYS A 1 82 ? -13.463 -3.034 -6.339 1.00 91.69 82 LYS A C 1
ATOM 636 O O . LYS A 1 82 ? -13.860 -4.060 -6.878 1.00 91.69 82 LYS A O 1
ATOM 641 N N . ILE A 1 83 ? -12.615 -3.021 -5.317 1.00 93.38 83 ILE A N 1
ATOM 642 C CA . ILE A 1 83 ? -12.088 -4.241 -4.679 1.00 93.38 83 ILE A CA 1
ATOM 643 C C . ILE A 1 83 ? -12.685 -4.494 -3.294 1.00 93.38 83 ILE A C 1
ATOM 645 O O . ILE A 1 83 ? -12.587 -5.602 -2.784 1.00 93.38 83 ILE A O 1
ATOM 649 N N . PHE A 1 84 ? -13.283 -3.467 -2.689 1.00 94.88 84 PHE A N 1
ATOM 650 C CA . PHE A 1 84 ? -13.778 -3.495 -1.321 1.00 94.88 84 PHE A CA 1
ATOM 651 C C . PHE A 1 84 ? -14.848 -2.419 -1.124 1.00 94.88 84 PHE A C 1
ATOM 653 O O .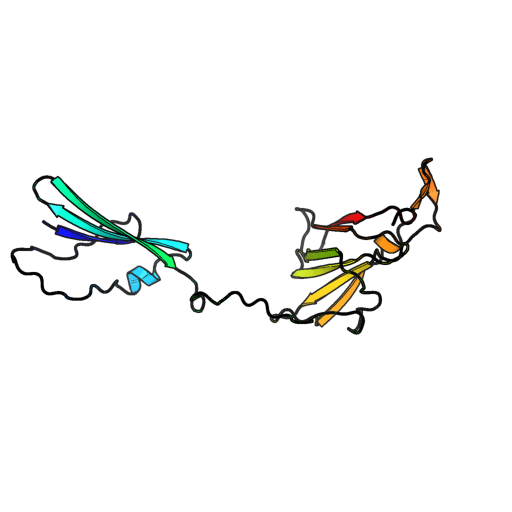 PHE A 1 84 ? -14.721 -1.312 -1.650 1.00 94.88 84 PHE A O 1
ATOM 660 N N . ASP A 1 85 ? -15.895 -2.749 -0.375 1.00 93.62 85 ASP A N 1
ATOM 661 C CA . ASP A 1 85 ? -16.910 -1.817 0.113 1.00 93.62 85 ASP A CA 1
ATOM 662 C C . ASP A 1 85 ? -17.619 -2.386 1.356 1.00 93.62 85 ASP A C 1
ATOM 664 O O . ASP A 1 85 ? -17.351 -3.508 1.791 1.00 93.62 85 ASP A O 1
ATOM 668 N N . ALA A 1 86 ? -18.574 -1.627 1.898 1.00 92.06 86 ALA A N 1
ATOM 669 C CA . ALA A 1 86 ? -19.351 -2.028 3.068 1.00 92.06 86 ALA A CA 1
ATOM 670 C C . ALA A 1 86 ? -20.192 -3.309 2.887 1.00 92.06 86 ALA A C 1
ATOM 672 O O . ALA A 1 86 ? -20.668 -3.863 3.877 1.00 92.06 86 ALA A O 1
ATOM 673 N N . THR A 1 87 ? -20.406 -3.766 1.647 1.00 93.88 87 THR A N 1
ATOM 674 C CA . THR A 1 87 ? -21.177 -4.980 1.326 1.00 93.88 87 THR A CA 1
ATOM 675 C C . THR A 1 87 ? -20.300 -6.223 1.206 1.00 93.88 87 THR A C 1
ATOM 677 O O . THR A 1 87 ? -20.811 -7.341 1.175 1.00 93.88 87 THR A O 1
ATOM 680 N N . THR A 1 88 ? -18.977 -6.046 1.173 1.00 93.50 88 THR A N 1
ATOM 681 C CA . THR A 1 88 ? -18.018 -7.153 1.188 1.00 93.50 88 THR A CA 1
ATOM 682 C C . THR A 1 88 ? -18.117 -7.885 2.536 1.00 93.50 88 THR A C 1
ATOM 684 O O . THR A 1 88 ? -18.230 -7.215 3.566 1.00 93.50 88 THR A O 1
ATOM 687 N N . PRO A 1 89 ? -18.062 -9.231 2.596 1.00 92.19 89 PRO A N 1
ATOM 688 C CA . PRO A 1 89 ? -18.013 -9.952 3.869 1.00 92.19 89 PRO A CA 1
ATOM 689 C C . PRO A 1 89 ? -16.883 -9.434 4.773 1.00 92.19 89 PRO A C 1
ATOM 691 O O . PRO A 1 89 ? -15.734 -9.339 4.351 1.00 92.19 89 PRO A O 1
ATOM 694 N N . GLY A 1 90 ? -17.220 -9.042 6.007 1.00 87.81 90 GLY A N 1
ATOM 695 C CA . GLY A 1 90 ? -16.286 -8.395 6.943 1.00 87.81 90 GLY A CA 1
ATOM 696 C C . GLY A 1 90 ? -16.041 -6.897 6.696 1.00 87.81 90 GLY A C 1
ATOM 697 O O . GLY A 1 90 ? -15.389 -6.245 7.504 1.00 87.81 90 GLY A O 1
ATOM 698 N N . GLY A 1 91 ? -16.613 -6.323 5.636 1.00 91.12 91 GLY A N 1
ATOM 699 C CA . GLY A 1 91 ? -16.540 -4.900 5.297 1.00 91.12 91 GLY A CA 1
ATOM 700 C C . GLY A 1 91 ? -17.537 -4.009 6.035 1.00 91.12 91 GLY A C 1
ATOM 701 O O . GLY A 1 91 ? -17.558 -2.802 5.809 1.00 91.12 91 GLY A O 1
ATOM 702 N N . ALA A 1 92 ? -18.356 -4.563 6.934 1.00 89.12 92 ALA A N 1
ATOM 703 C CA . ALA A 1 92 ? -19.286 -3.772 7.731 1.00 89.12 92 ALA A CA 1
ATOM 704 C C . ALA A 1 92 ? -18.573 -2.579 8.397 1.00 89.12 92 ALA A C 1
ATOM 706 O O . ALA A 1 92 ? -17.409 -2.658 8.801 1.00 89.12 92 ALA A O 1
ATOM 707 N N . ASN A 1 93 ? -19.291 -1.461 8.496 1.00 86.12 93 ASN A N 1
ATOM 708 C CA . ASN A 1 93 ? -18.790 -0.164 8.960 1.00 86.12 93 ASN A CA 1
ATOM 709 C C . ASN A 1 93 ? -17.757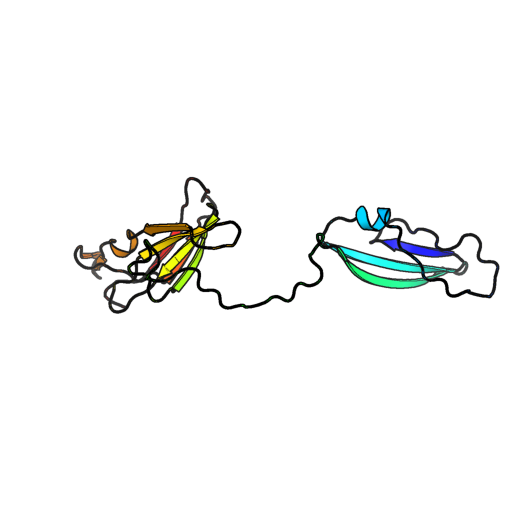 0.519 8.053 1.00 86.12 93 ASN A C 1
ATOM 711 O O . ASN A 1 93 ? -17.409 1.648 8.377 1.00 86.12 93 ASN A O 1
ATOM 715 N N . PHE A 1 94 ? -17.321 -0.080 6.933 1.00 91.06 94 PHE A N 1
ATOM 716 C CA . PHE A 1 94 ? -16.395 0.585 6.015 1.00 91.06 94 PHE A CA 1
ATOM 717 C C . PHE A 1 94 ? -17.034 1.805 5.345 1.00 91.06 94 PHE A C 1
ATOM 719 O O . PHE A 1 94 ? -17.901 1.664 4.477 1.00 91.06 94 PHE A O 1
ATOM 726 N N . LYS A 1 95 ? -16.636 3.008 5.759 1.00 88.19 95 LYS A N 1
ATOM 727 C CA . LYS A 1 95 ? -17.182 4.284 5.270 1.00 88.19 95 LYS A CA 1
ATOM 728 C C . LYS A 1 95 ? -16.114 5.363 5.343 1.00 88.19 95 LYS A C 1
ATOM 730 O O . LYS A 1 95 ? -15.385 5.400 6.313 1.00 88.19 95 LYS A O 1
ATOM 735 N N . HIS A 1 96 ? -16.057 6.249 4.349 1.00 90.06 96 HIS A N 1
ATOM 736 C CA . HIS A 1 96 ? -15.132 7.395 4.300 1.00 90.06 96 HIS A CA 1
ATOM 737 C C . HIS A 1 96 ? -13.665 7.028 4.632 1.00 90.06 96 HIS A C 1
ATOM 739 O O . HIS A 1 96 ? -13.136 7.441 5.668 1.00 90.06 96 HIS A O 1
ATOM 745 N N . PRO A 1 97 ? -12.991 6.242 3.773 1.00 91.62 97 PRO A N 1
ATOM 746 C CA . PRO A 1 97 ? -11.583 5.920 3.970 1.00 91.62 97 PRO A CA 1
ATOM 747 C C . PRO A 1 97 ? -10.720 7.187 3.969 1.00 91.62 97 PRO A C 1
ATOM 749 O O . PRO A 1 97 ? -10.904 8.070 3.131 1.00 91.62 97 PRO A O 1
ATOM 752 N N . THR A 1 98 ? -9.769 7.254 4.894 1.00 92.31 98 THR A N 1
ATOM 753 C CA . THR A 1 98 ? -8.832 8.380 5.059 1.00 92.31 98 THR A CA 1
ATOM 754 C C . THR A 1 98 ? -7.403 7.995 4.714 1.00 92.31 98 THR A C 1
ATOM 756 O O . THR A 1 98 ? -6.608 8.847 4.328 1.00 92.31 98 THR A O 1
ATOM 759 N N . THR A 1 99 ? -7.065 6.711 4.836 1.00 93.00 99 THR A N 1
ATOM 760 C CA . THR A 1 99 ? -5.696 6.227 4.678 1.00 93.00 99 THR A CA 1
ATOM 761 C C . THR A 1 99 ? -5.668 4.797 4.150 1.00 93.00 99 THR A C 1
ATOM 763 O O . THR A 1 99 ? -6.558 3.991 4.435 1.00 93.00 99 THR A O 1
ATOM 766 N N . LEU A 1 100 ? -4.638 4.503 3.359 1.00 95.69 100 LEU A N 1
ATOM 767 C CA . LEU A 1 100 ? -4.324 3.191 2.811 1.00 95.69 100 LEU A CA 1
ATOM 768 C C . LEU A 1 100 ? -2.822 2.963 2.971 1.00 95.69 100 LEU A C 1
ATOM 770 O O . LEU A 1 100 ? -2.043 3.819 2.560 1.00 95.69 100 LEU A O 1
ATOM 774 N N . GLN A 1 101 ? -2.430 1.814 3.515 1.00 97.44 101 GLN A N 1
ATOM 775 C CA . GLN A 1 101 ? -1.025 1.418 3.621 1.00 97.44 101 GLN A CA 1
ATOM 776 C C . GLN A 1 101 ? -0.883 -0.083 3.404 1.00 97.44 101 GLN A C 1
ATOM 778 O O . GLN A 1 101 ? -1.666 -0.873 3.935 1.00 97.44 101 GLN A O 1
ATOM 783 N N . VAL A 1 102 ? 0.128 -0.488 2.641 1.00 97.25 102 VAL A N 1
ATOM 784 C CA . VAL A 1 102 ? 0.505 -1.901 2.550 1.00 97.25 102 VAL A CA 1
ATOM 785 C C . VAL A 1 102 ? 1.370 -2.238 3.758 1.00 97.25 102 VAL A C 1
ATOM 787 O O . VAL A 1 102 ? 2.377 -1.578 4.009 1.00 97.25 102 VAL A O 1
ATOM 790 N N . GLY A 1 103 ? 0.956 -3.242 4.524 1.00 97.06 103 GLY A N 1
ATOM 791 C CA . GLY A 1 103 ? 1.707 -3.720 5.674 1.00 97.06 103 GLY A CA 1
ATOM 792 C C . GLY A 1 103 ? 2.913 -4.568 5.280 1.00 97.06 103 GLY A C 1
ATOM 793 O O . GLY A 1 103 ? 2.989 -5.077 4.159 1.00 97.06 103 GLY A O 1
ATOM 794 N N . PRO A 1 104 ? 3.848 -4.798 6.217 1.00 97.19 104 PRO A N 1
ATOM 795 C CA . PRO A 1 104 ? 4.967 -5.712 5.991 1.00 97.19 104 PRO A CA 1
ATOM 796 C C . PRO A 1 104 ? 4.505 -7.159 5.777 1.00 97.19 104 PRO A C 1
ATOM 798 O O . PRO A 1 104 ? 5.263 -7.977 5.275 1.00 97.19 104 PRO A O 1
ATOM 801 N N . ASP A 1 105 ? 3.267 -7.486 6.148 1.00 97.06 105 ASP A N 1
ATOM 802 C CA . ASP A 1 105 ? 2.631 -8.780 5.912 1.00 97.06 105 ASP A CA 1
ATOM 803 C C . ASP A 1 105 ? 1.960 -8.895 4.531 1.00 97.06 105 ASP A C 1
ATOM 805 O O . ASP A 1 105 ? 1.303 -9.897 4.251 1.00 97.06 105 ASP A O 1
ATOM 809 N N . GLY A 1 106 ? 2.113 -7.881 3.671 1.00 96.00 106 GLY A N 1
ATOM 810 C CA . GLY A 1 106 ? 1.552 -7.837 2.320 1.00 96.00 106 GLY A CA 1
ATOM 811 C C . GLY A 1 106 ? 0.052 -7.537 2.264 1.00 96.00 106 GLY A C 1
ATOM 812 O O . GLY A 1 106 ? -0.521 -7.510 1.175 1.00 96.00 106 GLY A O 1
ATOM 813 N N . LYS A 1 107 ? -0.605 -7.298 3.406 1.00 98.06 107 LYS A N 1
ATOM 814 C CA . LYS A 1 107 ? -2.025 -6.929 3.453 1.00 98.06 107 LYS A CA 1
ATOM 815 C C . LYS A 1 107 ? -2.215 -5.431 3.249 1.00 98.06 107 LYS A C 1
ATOM 817 O O . LYS A 1 107 ? -1.327 -4.632 3.540 1.00 98.06 107 LYS A O 1
ATOM 822 N N . LEU A 1 108 ? -3.400 -5.037 2.788 1.00 97.69 108 LEU A N 1
ATOM 823 C CA . LEU A 1 108 ? -3.776 -3.631 2.653 1.00 97.69 108 LEU A CA 1
ATOM 824 C C . LEU A 1 108 ? -4.573 -3.179 3.879 1.00 97.69 108 LEU A C 1
ATOM 826 O O . LEU A 1 108 ? -5.635 -3.722 4.170 1.00 97.69 108 LEU A O 1
ATOM 830 N N . TYR A 1 109 ? -4.070 -2.175 4.584 1.00 97.62 109 TYR A N 1
ATOM 831 C CA . TYR A 1 109 ? -4.693 -1.588 5.763 1.00 97.62 109 TYR A CA 1
ATOM 832 C C . TYR A 1 109 ? -5.440 -0.329 5.346 1.00 97.62 109 TYR A C 1
ATOM 834 O O . TYR A 1 109 ? -4.824 0.639 4.902 1.00 97.62 109 TYR A O 1
ATOM 842 N N . ALA A 1 110 ? -6.762 -0.348 5.486 1.00 95.56 110 ALA A N 1
ATOM 843 C CA . ALA A 1 110 ? -7.623 0.787 5.200 1.00 95.56 110 ALA A CA 1
ATOM 844 C C . ALA A 1 110 ? -8.141 1.388 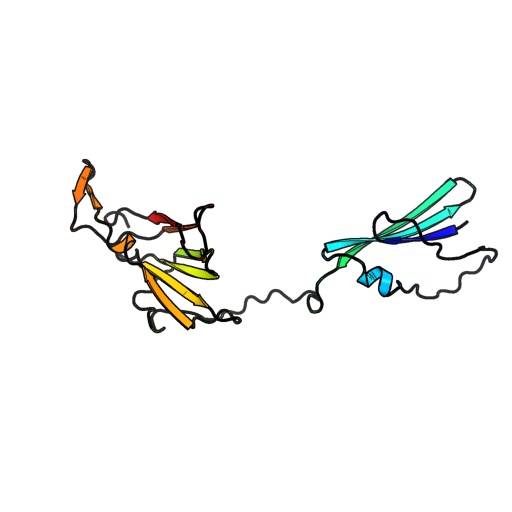6.504 1.00 95.56 110 ALA A C 1
ATOM 846 O O . ALA A 1 110 ? -8.887 0.745 7.243 1.00 95.56 110 ALA A O 1
ATOM 847 N N . GLY A 1 111 ? -7.726 2.620 6.784 1.00 93.44 111 GLY A N 1
ATOM 848 C CA . GLY A 1 111 ? -8.250 3.404 7.892 1.00 93.44 111 GLY A CA 1
ATOM 849 C C . GLY A 1 111 ? -9.383 4.312 7.442 1.00 93.44 111 GLY A C 1
ATOM 850 O O . GLY A 1 111 ? -9.480 4.663 6.261 1.00 93.44 111 GLY A O 1
ATOM 851 N N . GLN A 1 112 ? -10.246 4.692 8.379 1.00 90.62 112 GLN A N 1
ATOM 852 C CA . GLN A 1 112 ? -11.439 5.447 8.036 1.00 90.62 112 GLN A CA 1
ATOM 853 C C . GLN A 1 112 ? -11.810 6.538 9.043 1.00 90.62 112 GLN A C 1
ATOM 855 O O . GLN A 1 112 ? -11.403 6.542 10.206 1.00 90.62 112 GLN A O 1
ATOM 860 N N . GLN A 1 113 ? -12.675 7.439 8.595 1.00 88.25 113 GLN A N 1
ATOM 861 C CA . GLN A 1 113 ? -13.413 8.349 9.459 1.00 88.25 113 GLN A CA 1
ATOM 862 C C . GLN A 1 113 ? -14.912 8.070 9.358 1.00 88.25 113 GLN A C 1
ATOM 864 O O . GLN A 1 113 ? -15.386 7.448 8.415 1.00 88.25 113 GLN A O 1
ATOM 869 N N . ASP A 1 114 ? -15.687 8.538 10.325 1.00 80.62 114 ASP A N 1
ATOM 870 C CA . ASP A 1 114 ? -17.141 8.549 10.187 1.00 80.62 114 ASP A CA 1
ATOM 871 C C . ASP A 1 114 ? -17.683 9.867 10.724 1.00 80.62 114 ASP A C 1
ATOM 873 O O . ASP A 1 114 ? -16.946 10.657 11.298 1.00 80.62 114 ASP A O 1
ATOM 877 N N . PHE A 1 115 ? -18.960 10.142 10.521 1.00 69.31 115 PHE A N 1
ATOM 878 C CA . PHE A 1 115 ? -19.578 11.334 11.079 1.00 69.31 115 PHE A CA 1
ATOM 879 C C . PHE A 1 115 ? -19.863 11.131 12.579 1.00 69.31 115 PHE A C 1
ATOM 881 O O . PHE A 1 115 ? -20.343 10.069 12.982 1.00 69.31 115 PHE A O 1
ATOM 888 N N . PHE A 1 116 ? -19.573 12.141 13.407 1.00 65.31 116 PHE A N 1
ATOM 889 C CA . PHE A 1 116 ? -19.784 12.134 14.865 1.00 65.31 116 PHE A CA 1
ATOM 890 C C . PHE A 1 116 ? -19.123 10.972 15.627 1.00 65.31 116 PHE A C 1
ATOM 892 O O . PHE A 1 116 ? -19.786 10.246 16.375 1.00 65.31 116 PHE A O 1
ATOM 899 N N . GLY A 1 117 ? -17.809 10.798 15.470 1.00 59.44 117 GLY A N 1
ATOM 900 C CA . GLY A 1 117 ? -17.035 9.968 16.390 1.00 59.44 117 GLY A CA 1
ATOM 901 C C . GLY A 1 117 ? -17.344 8.475 16.276 1.00 59.44 117 GLY A C 1
ATOM 902 O O . GLY A 1 117 ? -17.566 7.810 17.285 1.00 59.44 117 GLY A O 1
ATOM 903 N N . LYS A 1 118 ? -17.373 7.922 15.054 1.00 70.25 118 LYS A N 1
ATOM 904 C CA . LYS A 1 118 ? -17.513 6.464 14.835 1.00 70.25 118 LYS A CA 1
ATOM 905 C C . LYS A 1 118 ? -16.511 5.862 13.843 1.00 70.25 118 LYS A C 1
ATOM 907 O O . LYS A 1 118 ? -16.717 4.765 13.332 1.00 70.25 118 LYS A O 1
ATOM 912 N N . GLY A 1 119 ? -15.406 6.562 13.594 1.00 80.00 119 GLY A N 1
ATOM 913 C CA . GLY A 1 119 ? -14.478 6.252 12.504 1.00 80.00 119 GLY A CA 1
ATOM 914 C C . GLY A 1 119 ? -13.369 5.241 12.799 1.00 80.00 119 GLY A C 1
ATOM 915 O O . GLY A 1 119 ? -12.851 4.674 11.859 1.00 80.00 119 GLY A O 1
ATOM 916 N N . GLY A 1 120 ? -12.988 4.985 14.052 1.00 89.12 120 GLY A N 1
ATOM 917 C CA . GLY A 1 120 ? -11.689 4.379 14.421 1.00 89.12 120 GLY A CA 1
ATOM 918 C C . GLY A 1 120 ? -11.471 2.892 14.109 1.00 89.12 120 GLY A C 1
ATOM 919 O O . GLY A 1 120 ? -10.821 2.191 14.886 1.00 89.12 120 GLY A O 1
ATOM 920 N N . TYR A 1 121 ? -12.050 2.395 13.025 1.00 93.56 121 TYR A N 1
ATOM 921 C CA . TYR A 1 121 ? -11.844 1.064 12.489 1.00 93.56 121 TYR A CA 1
ATOM 922 C C . TYR A 1 121 ? -10.694 1.063 11.482 1.00 93.56 121 TYR A C 1
ATOM 924 O O . TYR A 1 121 ? -10.499 2.016 10.726 1.00 93.56 121 TYR A O 1
ATOM 932 N N . ILE A 1 122 ? -9.952 -0.039 11.475 1.00 95.62 122 ILE A N 1
ATOM 933 C CA . ILE A 1 122 ? -8.981 -0.369 10.436 1.00 95.62 122 ILE A CA 1
ATOM 934 C C . ILE A 1 122 ? -9.419 -1.691 9.822 1.00 95.62 122 ILE A C 1
ATOM 936 O O . ILE A 1 122 ? -9.498 -2.704 10.525 1.00 95.62 122 ILE A O 1
ATOM 940 N N . HIS A 1 123 ? -9.688 -1.692 8.523 1.00 96.12 123 HIS A N 1
ATOM 941 C CA . HIS A 1 123 ? -9.988 -2.898 7.761 1.00 96.12 123 HIS A CA 1
ATOM 942 C C . HIS A 1 123 ? -8.690 -3.419 7.150 1.00 96.12 123 HIS A C 1
ATOM 944 O O . HIS A 1 123 ? -8.071 -2.765 6.315 1.00 96.12 123 HIS A O 1
ATOM 950 N N . VAL A 1 124 ? -8.266 -4.594 7.598 1.00 97.50 124 VAL A N 1
ATOM 951 C CA . VAL A 1 124 ? -7.072 -5.294 7.129 1.00 97.50 124 VAL A CA 1
ATOM 952 C C . VAL A 1 124 ? -7.498 -6.286 6.056 1.00 97.50 124 VAL A C 1
ATOM 954 O O . VAL A 1 124 ? -8.183 -7.273 6.335 1.00 97.50 124 VAL A O 1
ATOM 957 N N . LEU A 1 125 ? -7.111 -6.000 4.820 1.00 98.12 125 LEU A N 1
ATOM 958 C CA . LEU A 1 125 ? -7.556 -6.701 3.626 1.00 98.12 125 LEU A CA 1
ATOM 959 C C . LEU A 1 125 ? -6.470 -7.671 3.167 1.00 98.12 125 LEU A C 1
ATOM 961 O O . LEU A 1 125 ? -5.362 -7.265 2.815 1.00 98.12 125 LEU A O 1
ATOM 965 N N . THR A 1 126 ? -6.798 -8.960 3.149 1.00 98.00 126 THR A N 1
ATOM 966 C CA . THR A 1 126 ? -5.964 -9.965 2.481 1.00 98.00 126 THR A CA 1
ATOM 967 C C . THR A 1 126 ? -6.263 -9.921 0.991 1.00 98.00 126 THR A C 1
ATOM 969 O O . THR A 1 126 ? -7.434 -9.925 0.602 1.00 98.00 126 THR A O 1
ATOM 972 N N . LEU A 1 127 ? -5.215 -9.859 0.175 1.00 97.00 127 LEU A N 1
ATOM 973 C CA . LEU A 1 127 ? -5.312 -9.727 -1.272 1.00 97.00 127 LEU A CA 1
ATOM 974 C C . LEU A 1 127 ? -4.824 -11.004 -1.967 1.00 97.00 127 LEU A C 1
ATOM 976 O O . LEU A 1 127 ? -3.908 -11.660 -1.475 1.00 97.00 127 LEU A O 1
ATOM 980 N N . ASP A 1 128 ? -5.436 -11.356 -3.097 1.00 95.62 128 ASP A N 1
ATOM 981 C CA . ASP A 1 128 ? -4.883 -12.344 -4.033 1.00 95.62 128 ASP A CA 1
ATOM 982 C C . ASP A 1 128 ? -3.822 -11.722 -4.966 1.00 95.62 128 ASP A C 1
ATOM 984 O O . ASP A 1 128 ? -3.595 -10.510 -4.955 1.00 95.62 128 ASP A O 1
ATOM 988 N N . ASP A 1 129 ? -3.213 -12.533 -5.838 1.00 93.88 129 ASP A N 1
ATOM 989 C CA . ASP A 1 129 ? -2.208 -12.085 -6.822 1.00 93.88 129 ASP A CA 1
ATOM 990 C C . ASP A 1 129 ? -2.744 -11.027 -7.808 1.00 93.88 129 ASP A C 1
ATOM 992 O O . ASP A 1 129 ? -1.987 -10.298 -8.453 1.00 93.88 129 ASP A O 1
ATOM 996 N N . LYS A 1 130 ? -4.071 -10.919 -7.937 1.00 90.94 130 LYS A N 1
ATOM 997 C CA . LYS A 1 130 ? -4.757 -9.919 -8.761 1.00 90.94 130 LYS A CA 1
ATOM 998 C C . LYS A 1 130 ? -5.219 -8.716 -7.935 1.00 90.94 130 LYS A C 1
ATOM 1000 O O . LYS A 1 130 ? -5.915 -7.852 -8.473 1.00 90.94 130 LYS A O 1
ATOM 1005 N N . HIS A 1 131 ? -4.815 -8.605 -6.672 1.00 92.25 131 HIS A N 1
ATOM 1006 C CA . HIS A 1 131 ? -5.200 -7.557 -5.726 1.00 92.25 131 HIS A CA 1
ATOM 1007 C C . HIS A 1 131 ? -6.715 -7.482 -5.446 1.00 92.25 131 HIS A C 1
ATOM 1009 O O . HIS A 1 131 ? -7.260 -6.397 -5.223 1.00 92.25 131 HIS A O 1
ATOM 1015 N N . SER A 1 132 ? -7.415 -8.614 -5.505 1.00 94.12 132 SER A N 1
ATOM 1016 C CA . SER A 1 132 ? -8.813 -8.748 -5.077 1.00 94.12 132 SER A CA 1
ATOM 1017 C C . SER A 1 132 ? -8.865 -9.131 -3.600 1.00 94.12 132 SER A C 1
ATOM 1019 O O . SER A 1 132 ? -8.040 -9.918 -3.140 1.00 94.12 132 SER A O 1
ATOM 1021 N N . VAL A 1 133 ? -9.836 -8.601 -2.854 1.00 97.00 133 VAL A N 1
ATOM 1022 C CA . VAL A 1 133 ? -9.995 -8.925 -1.430 1.00 97.00 133 VAL A CA 1
ATOM 1023 C C . VAL A 1 133 ? -10.529 -10.345 -1.265 1.00 97.00 133 VAL A C 1
ATOM 1025 O O . VAL A 1 133 ? -11.603 -10.669 -1.767 1.00 97.00 133 VAL A O 1
ATOM 1028 N N . THR A 1 134 ? -9.796 -11.176 -0.527 1.00 96.56 134 THR A N 1
ATOM 1029 C CA . THR A 1 134 ? -10.174 -12.565 -0.214 1.00 96.56 134 THR A CA 1
ATOM 1030 C C . THR A 1 134 ? -10.608 -12.746 1.235 1.00 96.56 134 THR A C 1
ATOM 1032 O O . THR A 1 134 ? -11.376 -13.656 1.540 1.00 96.56 134 THR A O 1
ATOM 1035 N N . ASN A 1 135 ? -10.138 -11.880 2.134 1.00 97.38 135 ASN A N 1
ATOM 1036 C CA . ASN A 1 135 ? -10.503 -11.898 3.544 1.00 97.38 135 ASN A CA 1
ATOM 1037 C C . ASN A 1 135 ? -10.373 -10.500 4.161 1.00 97.38 135 ASN A C 1
ATOM 1039 O O . ASN A 1 135 ? -9.508 -9.717 3.760 1.00 97.38 135 ASN A O 1
ATOM 1043 N N . VAL A 1 136 ? -11.200 -10.217 5.167 1.00 97.62 136 VAL A N 1
ATOM 1044 C CA . VAL A 1 136 ? -11.232 -8.937 5.878 1.00 97.62 136 VAL A CA 1
ATOM 1045 C C . VAL A 1 136 ? -11.175 -9.185 7.380 1.00 97.62 136 VAL A C 1
ATOM 1047 O O . VAL A 1 136 ? -12.034 -9.859 7.945 1.00 97.62 136 VAL A O 1
ATOM 1050 N N . GLN A 1 137 ? -10.182 -8.594 8.038 1.00 96.25 137 GLN A N 1
ATOM 1051 C CA . GLN A 1 137 ? -10.108 -8.489 9.492 1.00 96.25 137 GLN A CA 1
ATOM 1052 C C . GLN A 1 137 ? -10.372 -7.038 9.899 1.00 96.25 137 GLN A C 1
ATOM 1054 O O . GLN A 1 137 ? -9.847 -6.116 9.284 1.00 96.25 137 GLN A O 1
ATOM 1059 N N . VAL A 1 138 ? -11.145 -6.823 10.962 1.00 95.12 138 VAL A N 1
ATOM 1060 C CA . VAL A 1 138 ? -11.419 -5.477 11.482 1.00 95.12 138 VAL A CA 1
ATOM 1061 C C . VAL A 1 138 ? -10.698 -5.282 12.808 1.00 95.12 138 VAL A C 1
ATOM 1063 O O . VAL A 1 138 ? -10.929 -6.023 13.763 1.00 95.12 138 VAL A O 1
ATOM 1066 N N . LEU A 1 139 ? -9.849 -4.258 12.880 1.00 94.69 139 LEU A N 1
ATOM 1067 C CA . LEU A 1 139 ? -9.288 -3.769 14.134 1.00 94.69 139 LEU A CA 1
ATOM 1068 C C . LEU A 1 139 ? -10.134 -2.593 14.611 1.00 94.69 139 LEU A C 1
ATOM 1070 O O . LEU A 1 139 ? -10.344 -1.625 13.886 1.00 94.69 139 LEU A O 1
ATOM 1074 N N . ASN A 1 140 ? -10.620 -2.677 15.843 1.00 92.81 140 ASN A N 1
ATOM 1075 C CA . ASN A 1 140 ? -11.473 -1.662 16.462 1.00 92.81 140 ASN A CA 1
ATOM 1076 C C . ASN A 1 140 ? -10.865 -1.116 17.760 1.00 92.81 140 ASN A C 1
ATOM 1078 O O . ASN A 1 140 ? -11.560 -0.486 18.553 1.00 92.81 140 ASN A O 1
ATOM 1082 N N . THR A 1 141 ? -9.578 -1.371 18.004 1.00 93.25 141 THR A N 1
ATOM 1083 C CA . THR A 1 141 ? -8.884 -0.915 19.212 1.00 93.25 141 THR A CA 1
ATOM 1084 C C . THR A 1 141 ? -8.890 0.606 19.297 1.00 93.25 141 THR A C 1
ATOM 1086 O O . THR A 1 141 ? -9.278 1.130 20.331 1.00 93.25 141 THR A O 1
ATOM 1089 N N . ILE A 1 142 ? -8.594 1.306 18.196 1.00 93.06 142 ILE A N 1
ATOM 1090 C CA . ILE A 1 142 ? -8.625 2.777 18.119 1.00 93.06 142 ILE A CA 1
ATOM 1091 C C . ILE A 1 142 ? -10.035 3.325 18.359 1.00 93.06 142 ILE A C 1
ATOM 1093 O O . ILE A 1 142 ? -10.208 4.258 19.143 1.00 93.06 142 ILE A O 1
ATOM 1097 N N . PHE A 1 143 ? -11.052 2.718 17.741 1.00 92.31 143 PHE A N 1
ATOM 1098 C CA . PHE A 1 143 ? -12.454 3.037 18.013 1.00 92.31 143 PHE A CA 1
ATOM 1099 C C . PHE A 1 143 ? -12.784 2.871 19.505 1.00 92.31 143 PHE A C 1
ATOM 1101 O O . PHE A 1 143 ? -13.426 3.737 20.097 1.00 92.31 143 PHE A O 1
ATOM 1108 N N . ASN A 1 144 ? -12.331 1.778 20.122 1.00 92.31 144 ASN A N 1
ATOM 1109 C CA . ASN A 1 144 ? -12.641 1.430 21.506 1.00 92.31 144 ASN A CA 1
ATOM 1110 C C . ASN A 1 144 ? -11.806 2.179 22.553 1.00 92.31 144 ASN A C 1
ATOM 1112 O O . ASN A 1 144 ? -12.182 2.132 23.729 1.00 92.31 144 ASN A O 1
ATOM 1116 N N . THR A 1 145 ? -10.721 2.852 22.155 1.00 91.62 145 THR A N 1
ATOM 1117 C CA . THR A 1 145 ? -9.828 3.598 23.048 1.00 91.62 145 THR A CA 1
ATOM 1118 C C . THR A 1 145 ? -10.607 4.671 23.817 1.00 91.62 145 THR A C 1
ATOM 1120 O O . THR A 1 145 ? -11.098 5.620 23.196 1.00 91.62 145 THR A O 1
ATOM 1123 N N . PRO A 1 146 ? -10.691 4.565 25.159 1.00 92.25 146 PRO A N 1
ATOM 1124 C CA . PRO A 1 146 ? -11.247 5.601 26.024 1.00 92.25 146 PRO A CA 1
ATOM 1125 C C . PRO A 1 146 ? -10.649 6.985 25.782 1.00 92.25 146 PRO A C 1
ATOM 1127 O O . PRO A 1 146 ? -9.487 7.120 25.381 1.00 92.25 146 PRO A O 1
ATOM 1130 N N . ASN A 1 147 ? -11.420 8.027 26.077 1.00 93.00 147 ASN A N 1
ATOM 1131 C CA . ASN A 1 147 ? -10.901 9.384 26.079 1.00 93.00 147 ASN A CA 1
ATOM 1132 C C . ASN A 1 147 ? -10.434 9.842 27.461 1.00 93.00 147 ASN A C 1
ATOM 1134 O O . ASN A 1 147 ? -10.703 9.199 28.476 1.00 93.00 147 ASN A O 1
ATOM 1138 N N . VAL A 1 148 ? -9.738 10.974 27.478 1.00 93.69 148 VAL A N 1
ATOM 1139 C CA . VAL A 1 148 ? -9.352 11.711 28.684 1.00 93.69 148 VAL A CA 1
ATOM 1140 C C . VAL A 1 148 ? -9.915 13.126 28.604 1.00 93.69 148 VAL A C 1
ATOM 1142 O O . VAL A 1 148 ? -10.053 13.692 27.519 1.00 93.69 148 VAL A O 1
ATOM 1145 N N . ASN A 1 149 ? -10.303 13.698 29.734 1.00 92.69 149 ASN A N 1
ATOM 1146 C CA . ASN A 1 149 ? -10.740 15.083 29.836 1.00 92.69 149 ASN A CA 1
ATOM 1147 C C . ASN A 1 149 ? -9.560 16.047 29.701 1.00 92.69 149 ASN A C 1
ATOM 1149 O O . ASN A 1 149 ? -8.398 15.649 29.741 1.00 92.69 149 ASN A O 1
ATOM 1153 N N . THR A 1 150 ? -9.863 17.333 29.533 1.00 91.44 150 THR A N 1
ATOM 1154 C CA . THR A 1 150 ? -8.847 18.390 29.412 1.00 91.44 150 THR A CA 1
ATOM 1155 C C . THR A 1 150 ? -7.995 18.550 30.673 1.00 91.44 150 THR A C 1
ATOM 1157 O O . THR A 1 150 ? -6.885 19.057 30.588 1.00 91.44 150 THR A O 1
ATOM 1160 N N . ASP A 1 151 ? -8.492 18.097 31.826 1.00 94.19 151 ASP A N 1
ATOM 1161 C CA . ASP A 1 151 ? -7.765 18.035 33.100 1.00 94.19 151 ASP A CA 1
ATOM 1162 C C . ASP A 1 151 ? -6.980 16.719 33.296 1.00 94.19 151 ASP A C 1
ATOM 1164 O O . ASP A 1 151 ? -6.395 16.493 34.352 1.00 94.19 151 ASP A O 1
ATOM 1168 N N . GLY A 1 152 ? -6.977 15.834 32.292 1.00 93.06 152 GLY A N 1
ATOM 1169 C CA . GLY A 1 152 ? -6.311 14.532 32.327 1.00 93.06 152 GLY A CA 1
ATOM 1170 C C . GLY A 1 152 ? -7.105 13.412 33.006 1.00 93.06 152 GLY A C 1
ATOM 1171 O O . GLY A 1 152 ? -6.666 12.262 32.971 1.00 93.06 152 GLY A O 1
ATOM 1172 N N . THR A 1 153 ? -8.276 13.688 33.590 1.00 96.88 153 THR A N 1
ATOM 1173 C CA . THR A 1 153 ? -9.121 12.641 34.189 1.00 96.88 153 THR A CA 1
ATOM 1174 C C . THR A 1 153 ? -9.713 11.716 33.121 1.00 96.88 153 THR A C 1
ATOM 1176 O O . THR A 1 153 ? -9.915 12.103 31.970 1.00 96.88 153 THR A O 1
ATOM 1179 N N . ALA A 1 154 ? -9.990 10.459 33.471 1.00 95.88 154 ALA A N 1
ATOM 1180 C CA . ALA A 1 154 ? -10.510 9.487 32.511 1.00 95.88 154 ALA A CA 1
ATOM 1181 C C . ALA A 1 154 ? -11.954 9.808 32.075 1.00 95.88 154 ALA A C 1
ATOM 1183 O O . ALA A 1 154 ? -12.815 10.101 32.902 1.00 95.88 154 ALA A O 1
ATOM 1184 N N . ALA A 1 155 ? -12.243 9.648 30.781 1.00 94.94 155 ALA A N 1
ATOM 1185 C CA . ALA A 1 155 ? -13.577 9.739 30.184 1.00 94.94 155 ALA A CA 1
ATOM 1186 C C . ALA A 1 155 ? -13.930 8.413 29.468 1.00 94.94 155 ALA A C 1
ATOM 1188 O O . ALA A 1 155 ? -13.980 8.347 28.236 1.00 94.94 155 ALA A O 1
ATOM 1189 N N . PRO A 1 156 ? -14.160 7.319 30.224 1.00 93.94 156 PRO A N 1
ATOM 1190 C CA . PRO A 1 156 ? -14.199 5.954 29.689 1.00 93.94 156 PRO A CA 1
ATOM 1191 C C . PRO A 1 156 ? -15.358 5.661 28.731 1.00 93.94 156 PRO A C 1
ATOM 1193 O O . PRO A 1 156 ? -15.285 4.717 27.942 1.00 93.94 156 PRO A O 1
ATOM 1196 N N . THR A 1 157 ? -16.426 6.455 28.792 1.00 92.19 157 THR A N 1
ATOM 1197 C CA . THR A 1 157 ? -17.608 6.332 27.931 1.00 92.19 157 THR A CA 1
ATOM 1198 C C . THR A 1 157 ? -17.471 7.094 26.615 1.00 92.19 157 THR A C 1
ATOM 1200 O O . THR A 1 157 ? -18.240 6.846 25.690 1.00 92.19 157 THR A O 1
ATOM 1203 N N . VAL A 1 158 ? -16.490 7.993 26.503 1.00 91.38 158 VAL A N 1
ATOM 1204 C CA . VAL A 1 158 ? -16.254 8.784 25.297 1.00 91.38 158 VAL A CA 1
ATOM 1205 C C . VAL A 1 158 ? -15.270 8.019 24.408 1.00 91.38 158 VAL A C 1
ATOM 1207 O O . VAL A 1 158 ? -14.102 7.852 24.757 1.00 91.38 158 VAL A O 1
ATOM 1210 N N . LYS A 1 159 ? -15.763 7.511 23.276 1.00 90.25 159 LYS A N 1
ATOM 1211 C CA . LYS A 1 159 ? -15.054 6.610 22.351 1.00 90.25 159 LYS A CA 1
ATOM 1212 C C . LYS A 1 159 ? -15.341 6.988 20.898 1.00 90.25 159 LYS A C 1
ATOM 1214 O O . LYS A 1 159 ? -16.127 7.894 20.646 1.00 90.25 159 LYS A O 1
ATOM 1219 N N . GLY A 1 160 ? -14.725 6.267 19.960 1.00 89.94 160 GLY A N 1
ATOM 1220 C CA . GLY A 1 160 ? -15.015 6.379 18.531 1.00 89.94 160 GLY A CA 1
ATOM 1221 C C . GLY A 1 160 ? -14.164 7.417 17.796 1.00 89.94 160 GLY A C 1
ATOM 1222 O O . GLY A 1 160 ? -14.624 8.139 16.920 1.00 89.94 160 GLY A O 1
ATOM 1223 N N . ARG A 1 161 ? -12.879 7.471 18.139 1.00 89.69 161 ARG A N 1
ATOM 1224 C CA . ARG A 1 161 ? -11.876 8.350 17.514 1.00 89.69 161 ARG A CA 1
ATOM 1225 C C . ARG A 1 161 ? -11.888 8.239 15.989 1.00 89.69 161 ARG A C 1
ATOM 1227 O O . ARG A 1 161 ? -12.116 7.151 15.472 1.00 89.69 161 ARG A O 1
ATOM 1234 N N . HIS A 1 162 ? -11.610 9.320 15.263 1.00 89.81 162 HIS A N 1
ATOM 1235 C CA . HIS A 1 162 ? -11.370 9.238 13.817 1.00 89.81 162 HIS A CA 1
ATOM 1236 C C . HIS A 1 162 ? -9.949 8.778 13.560 1.00 89.81 162 HIS A C 1
ATOM 1238 O O . HIS A 1 162 ? -9.035 9.226 14.250 1.00 89.81 162 HIS A O 1
ATOM 1244 N N . LEU A 1 163 ? -9.767 7.915 12.565 1.00 91.56 163 LEU A N 1
ATOM 1245 C CA . LEU A 1 163 ? -8.448 7.542 12.093 1.00 91.56 163 LEU A CA 1
ATOM 1246 C C . LEU A 1 163 ? -8.062 8.460 10.934 1.00 91.56 163 LEU A C 1
ATOM 1248 O O . LEU A 1 163 ? -8.754 8.514 9.923 1.00 91.56 163 LEU A O 1
ATOM 1252 N N . ILE A 1 164 ? -6.974 9.205 11.102 1.00 90.88 164 ILE A N 1
ATOM 1253 C CA . ILE A 1 164 ? -6.521 10.215 10.135 1.00 90.88 164 ILE A CA 1
ATOM 1254 C C . ILE A 1 164 ? -5.427 9.631 9.243 1.00 90.88 164 ILE A C 1
ATOM 1256 O O . ILE A 1 164 ? -5.427 9.832 8.034 1.00 90.88 164 ILE A O 1
ATOM 1260 N N . GLY A 1 165 ? -4.506 8.882 9.844 1.00 93.38 165 GLY A N 1
ATOM 1261 C CA . GLY A 1 165 ? -3.387 8.274 9.144 1.00 93.38 165 GLY A CA 1
ATOM 1262 C C . GLY A 1 165 ? -2.793 7.125 9.938 1.00 93.38 165 GLY A C 1
ATOM 1263 O O . GLY A 1 165 ? -2.989 7.021 11.154 1.00 93.38 165 GLY A O 1
ATOM 1264 N N . LEU A 1 166 ? -2.069 6.264 9.235 1.00 95.50 166 LEU A N 1
ATOM 1265 C CA . LEU A 1 166 ? -1.313 5.169 9.816 1.00 95.50 166 LEU A CA 1
ATOM 1266 C C . LEU A 1 166 ? -0.032 4.930 9.020 1.00 95.50 166 LEU A C 1
ATOM 1268 O O . LEU A 1 166 ? 0.010 5.209 7.823 1.00 95.50 166 LEU A O 1
ATOM 1272 N N . ASP A 1 167 ? 0.988 4.405 9.688 1.00 97.31 167 ASP A N 1
ATOM 1273 C CA . ASP A 1 167 ? 2.201 3.892 9.052 1.00 97.31 167 ASP A CA 1
ATOM 1274 C C . ASP A 1 167 ? 2.819 2.780 9.906 1.00 97.31 167 ASP A C 1
ATOM 1276 O O . ASP A 1 167 ? 2.540 2.675 11.102 1.00 97.31 167 ASP A O 1
ATOM 1280 N N . PHE A 1 168 ? 3.651 1.933 9.311 1.00 97.81 168 PHE A N 1
ATOM 1281 C CA . PHE A 1 168 ? 4.315 0.851 10.026 1.00 97.81 168 PHE A CA 1
ATOM 1282 C C . PHE A 1 168 ? 5.649 1.302 10.607 1.00 97.81 168 PHE A C 1
ATOM 1284 O O . PHE A 1 168 ? 6.422 2.021 9.983 1.00 97.81 168 PHE A O 1
ATOM 1291 N N . ASP A 1 169 ? 5.928 0.848 11.825 1.00 97.44 169 ASP A N 1
ATOM 1292 C CA . ASP A 1 169 ? 7.223 1.059 12.456 1.00 97.44 169 ASP A CA 1
ATOM 1293 C C . ASP A 1 169 ? 8.345 0.393 11.630 1.00 97.44 169 ASP A C 1
ATOM 1295 O O . ASP A 1 169 ? 8.140 -0.713 11.122 1.00 97.44 169 ASP A O 1
ATOM 1299 N N . PRO A 1 170 ? 9.549 0.983 11.522 1.00 96.00 170 PRO A N 1
ATOM 1300 C CA . PRO A 1 170 ? 10.669 0.355 10.815 1.00 96.00 170 PRO A CA 1
ATOM 1301 C C . PRO A 1 170 ? 11.074 -1.036 11.341 1.00 96.00 170 PRO A C 1
ATOM 1303 O O . PRO A 1 170 ? 11.644 -1.827 10.594 1.00 96.00 170 PRO A O 1
ATOM 1306 N N . ALA A 1 171 ? 10.786 -1.357 12.607 1.00 96.25 171 ALA A N 1
ATOM 1307 C CA . ALA A 1 171 ? 11.019 -2.671 13.214 1.00 96.25 171 ALA A CA 1
ATOM 1308 C C . ALA A 1 171 ? 9.832 -3.647 13.056 1.00 96.25 171 ALA A C 1
ATOM 1310 O O . ALA A 1 171 ? 9.847 -4.753 13.612 1.00 96.25 171 ALA A O 1
ATOM 1311 N N . SER A 1 172 ? 8.784 -3.239 12.341 1.00 96.38 172 SER A N 1
ATOM 1312 C CA . SER A 1 172 ? 7.615 -4.054 12.023 1.00 96.38 172 SER A CA 1
ATOM 1313 C C . SER A 1 172 ? 7.994 -5.223 11.106 1.00 96.38 172 SER A C 1
ATOM 1315 O O . SER A 1 172 ? 8.821 -5.094 10.207 1.00 96.38 172 SER A O 1
ATOM 1317 N N . THR A 1 173 ? 7.386 -6.388 11.324 1.00 97.56 173 THR A N 1
ATOM 1318 C CA . THR A 1 173 ? 7.661 -7.614 10.548 1.00 97.56 173 THR A CA 1
ATOM 1319 C C . THR A 1 173 ? 6.357 -8.230 10.045 1.00 97.56 173 THR A C 1
ATOM 1321 O O . THR A 1 173 ? 5.310 -7.960 10.640 1.00 97.56 173 THR A O 1
ATOM 1324 N N . PRO A 1 174 ? 6.382 -9.104 9.020 1.00 97.06 174 PRO A N 1
ATOM 1325 C CA . PRO A 1 174 ? 5.172 -9.776 8.542 1.00 97.06 174 PRO A CA 1
ATOM 1326 C C . PRO A 1 174 ? 4.407 -10.527 9.649 1.00 97.06 174 PRO A C 1
ATOM 1328 O O . PRO A 1 174 ? 3.182 -10.539 9.679 1.00 97.06 174 PRO A O 1
ATOM 1331 N N . GLN A 1 175 ? 5.124 -11.149 10.591 1.00 96.44 175 GLN A N 1
ATOM 1332 C CA . GLN A 1 175 ? 4.533 -11.926 11.690 1.00 96.44 175 GLN A CA 1
ATOM 1333 C C . GLN A 1 175 ? 4.157 -11.062 12.896 1.00 96.44 175 GLN A C 1
ATOM 1335 O O . GLN A 1 175 ? 3.351 -11.474 13.729 1.00 96.44 175 GLN A O 1
ATOM 1340 N N . ARG A 1 176 ? 4.746 -9.870 13.008 1.00 95.88 176 ARG A N 1
ATOM 1341 C CA . ARG A 1 176 ? 4.490 -8.924 14.092 1.00 95.88 176 ARG A CA 1
ATOM 1342 C C . ARG A 1 176 ? 4.394 -7.508 13.526 1.00 95.88 176 ARG A C 1
ATOM 1344 O O . ARG A 1 176 ? 5.371 -6.757 13.627 1.00 95.88 176 ARG A O 1
ATOM 1351 N N . PRO A 1 177 ? 3.244 -7.152 12.927 1.00 95.75 177 PRO A N 1
ATOM 1352 C CA . PRO A 1 177 ? 3.010 -5.797 12.472 1.00 95.75 177 PRO A CA 1
ATOM 1353 C C . PRO A 1 177 ? 2.931 -4.836 13.666 1.00 95.75 177 PRO A C 1
ATOM 1355 O O . PRO A 1 177 ? 2.170 -5.061 14.608 1.00 95.75 177 PRO A O 1
ATOM 1358 N N . ILE A 1 178 ? 3.719 -3.768 13.623 1.00 96.75 178 ILE A N 1
ATOM 1359 C CA . ILE A 1 178 ? 3.723 -2.661 14.582 1.00 96.75 178 ILE A CA 1
ATOM 1360 C C . ILE A 1 178 ? 3.381 -1.400 13.800 1.00 96.75 178 ILE A C 1
ATOM 1362 O O . ILE A 1 178 ? 4.021 -1.110 12.791 1.00 96.75 178 ILE A O 1
ATOM 1366 N N . MET A 1 179 ? 2.368 -0.666 14.248 1.00 95.19 179 MET A N 1
ATOM 1367 C CA . MET A 1 179 ? 1.806 0.453 13.502 1.00 95.19 179 MET A CA 1
ATOM 1368 C C . MET A 1 179 ? 1.680 1.689 14.385 1.00 95.19 179 MET A C 1
ATOM 1370 O O . MET A 1 179 ? 1.182 1.614 15.510 1.00 95.19 179 MET A O 1
ATOM 1374 N N . TRP A 1 180 ? 2.085 2.823 13.831 1.00 96.31 180 TRP A N 1
ATOM 1375 C CA . TRP A 1 180 ? 1.811 4.155 14.339 1.00 96.31 180 TRP A CA 1
ATOM 1376 C C . TRP A 1 180 ? 0.487 4.642 13.769 1.00 96.31 180 TRP A C 1
ATOM 1378 O O . TRP A 1 180 ? 0.205 4.476 12.585 1.00 96.31 180 TRP A O 1
ATOM 1388 N N . VAL A 1 181 ? -0.338 5.236 14.624 1.00 94.19 181 VAL A N 1
ATOM 1389 C CA . VAL A 1 181 ? -1.676 5.699 14.263 1.00 94.19 181 VAL A CA 1
ATOM 1390 C C . VAL A 1 181 ? -1.851 7.142 14.707 1.00 94.19 181 VAL A C 1
ATOM 1392 O O . VAL A 1 181 ? -1.569 7.480 15.855 1.00 94.19 181 VAL A O 1
ATOM 1395 N N . VAL A 1 182 ? -2.382 7.972 13.813 1.00 93.62 182 VAL A N 1
ATOM 1396 C CA . VAL A 1 182 ? -2.819 9.336 14.115 1.00 93.62 182 VAL A CA 1
ATOM 1397 C C . VAL A 1 182 ? -4.341 9.354 14.205 1.00 93.62 182 VAL A C 1
ATOM 1399 O O . VAL A 1 182 ? -5.031 8.962 13.261 1.00 93.62 182 VAL A O 1
ATOM 1402 N N . HIS A 1 183 ? -4.874 9.815 15.337 1.00 91.94 183 HIS A N 1
ATOM 1403 C CA . HIS A 1 183 ? -6.312 9.825 15.596 1.00 91.94 183 HIS A CA 1
ATOM 1404 C C . HIS A 1 183 ? -6.794 11.110 16.284 1.00 91.94 183 HIS A C 1
ATOM 1406 O O . HIS A 1 183 ? -6.003 11.837 16.883 1.00 91.94 183 HIS A O 1
ATOM 1412 N N . SER A 1 184 ? -8.106 11.355 16.276 1.00 88.94 184 SER A N 1
ATOM 1413 C CA . SER A 1 184 ? -8.720 12.526 16.926 1.00 88.94 184 SER A CA 1
ATOM 1414 C C . SER A 1 184 ? -9.124 12.298 18.392 1.00 88.94 184 SER A C 1
ATOM 1416 O O . SER A 1 184 ? -9.152 11.165 18.893 1.00 88.94 184 SER A O 1
ATOM 1418 N N . ASP A 1 185 ? -9.462 13.389 19.087 1.00 89.50 185 ASP A N 1
ATOM 1419 C CA . ASP A 1 185 ? -10.368 13.353 20.238 1.00 89.50 185 ASP A CA 1
ATOM 1420 C C . ASP A 1 185 ? -11.803 13.140 19.713 1.00 89.50 185 ASP A C 1
ATOM 1422 O O . ASP A 1 185 ? -12.245 13.892 18.848 1.00 89.50 185 ASP A O 1
ATOM 1426 N N . PRO A 1 186 ? -12.551 12.141 20.203 1.00 87.88 186 PRO A N 1
ATOM 1427 C CA . PRO A 1 186 ? -13.900 11.838 19.715 1.00 87.88 186 PRO A CA 1
ATOM 1428 C C . PRO A 1 186 ? -14.930 12.964 19.933 1.00 87.88 186 PRO A C 1
ATOM 1430 O O . PRO A 1 186 ? -16.008 12.904 19.352 1.00 87.88 186 PRO A O 1
ATOM 1433 N N . ARG A 1 187 ? -14.635 13.976 20.762 1.00 86.56 187 ARG A N 1
ATOM 1434 C CA . ARG A 1 187 ? -15.492 15.158 20.976 1.00 86.56 187 ARG A CA 1
ATOM 1435 C C . ARG A 1 187 ? -15.297 16.242 19.919 1.00 86.56 187 ARG A C 1
ATOM 1437 O O . ARG A 1 187 ? -16.157 17.108 19.790 1.00 86.56 187 ARG A O 1
ATOM 1444 N N . PHE A 1 188 ? -14.171 16.216 19.207 1.00 77.06 188 PHE A N 1
ATOM 1445 C CA . PHE A 1 188 ? -13.806 17.204 18.197 1.00 77.06 188 PHE A CA 1
ATOM 1446 C C . PHE A 1 188 ? -13.539 16.466 16.886 1.00 77.06 188 PHE A C 1
ATOM 1448 O O . PHE A 1 188 ? -12.460 15.914 16.660 1.00 77.06 188 PHE A O 1
ATOM 1455 N N . CYS A 1 189 ? -14.579 16.411 16.062 1.00 63.06 189 CYS A N 1
ATOM 1456 C CA . CYS A 1 189 ? -14.649 15.654 14.822 1.00 63.06 189 CYS A CA 1
ATOM 1457 C C . CYS A 1 189 ? -15.165 16.519 13.678 1.00 63.06 189 CYS A C 1
ATOM 1459 O O . CYS A 1 189 ? -16.052 17.362 13.949 1.00 63.06 189 CYS A O 1
#

Foldseek 3Di:
DFKWKDKAPDDTDTPDDDPPDPDDDDDDDDDDPVRVVPDDFFKMKIKIKDADPVGDIDMDIDIDGDDPVPPPPPPPDPDDDDQDACPPVQNPPVDAWQEWDQFLLRWIWTFHFDPQQAGGKIWTFDADPVRHGPDTDIDCCQQQDWDADPVRHTRNPQGRWGWNYKDFDPPAHSVRTHMDTDTDRSVPD

InterPro domains:
  IPR011042 Six-bladed beta-propeller, TolB-like [G3DSA:2.120.10.30] (86-188)